Protein AF-A0A5E4GB07-F1 (afdb_monomer)

pLDDT: mean 72.73, std 25.3, range [27.14, 98.69]

Radius of gyration: 22.4 Å; Cα contacts (8 Å, |Δi|>4): 164; chains: 1; bounding box: 78×44×60 Å

InterPro domains:
  IPR000340 Dual specificity phosphatase, catalytic domain [PF00782] (39-134)
  IPR000387 Tyrosine-specific protein phosphatases domain [PS50056] (56-114)
  IPR016130 Protein-tyrosine phosphatase, active site [PS00383] (80-90)
  IPR020422 Dual specificity protein phosphatase domain [PS50054] (1-138)
  IPR020422 Dual specificity protein phosphatase domain [SM00195] (1-135)
  IPR029021 Protein-tyrosine phosphatase-like [G3DSA:3.90.190.10] (22-155)
  IPR029021 Protein-tyrosine phosphatase-like [SSF52799] (46-136)

Structure (mmCIF, N/CA/C/O backbone):
data_AF-A0A5E4GB07-F1
#
_entry.id   AF-A0A5E4GB07-F1
#
loop_
_atom_site.group_PDB
_atom_site.id
_atom_site.type_symbol
_atom_site.label_atom_id
_atom_site.label_alt_id
_atom_site.label_comp_id
_atom_site.label_asym_id
_atom_site.label_entity_id
_atom_site.label_seq_id
_atom_site.pdbx_PDB_ins_code
_atom_site.Cartn_x
_atom_site.Cartn_y
_atom_site.Cartn_z
_atom_site.occupancy
_atom_site.B_iso_or_equiv
_atom_site.auth_seq_id
_atom_site.auth_comp_id
_atom_site.auth_asym_id
_atom_site.auth_atom_id
_atom_site.pdbx_PDB_model_num
ATOM 1 N N . GLN A 1 1 ? -10.002 10.503 7.965 1.00 28.72 1 GLN A N 1
ATOM 2 C CA . GLN A 1 1 ? -9.249 10.762 9.210 1.00 28.72 1 GLN A CA 1
ATOM 3 C C . GLN A 1 1 ? -9.052 9.440 9.951 1.00 28.72 1 GLN A C 1
ATOM 5 O O . GLN A 1 1 ? -10.027 8.882 10.447 1.00 28.72 1 GLN A O 1
ATOM 10 N N . ILE A 1 2 ? -7.836 8.886 9.948 1.00 30.70 2 ILE A N 1
ATOM 11 C CA . ILE A 1 2 ? -7.507 7.650 10.674 1.00 30.70 2 ILE A CA 1
ATOM 12 C C . ILE A 1 2 ? -7.474 8.005 12.165 1.00 30.70 2 ILE A C 1
ATOM 14 O O . ILE A 1 2 ? -6.576 8.703 12.624 1.00 30.70 2 ILE A O 1
ATOM 18 N N . LYS A 1 3 ? -8.499 7.603 12.920 1.00 28.59 3 LYS A N 1
ATOM 19 C CA . LYS A 1 3 ? -8.563 7.851 14.364 1.00 28.59 3 LYS A CA 1
ATOM 20 C C . LYS A 1 3 ? -8.010 6.629 15.099 1.00 28.59 3 LYS A C 1
ATOM 22 O O . LYS A 1 3 ? -8.680 5.607 15.158 1.00 28.59 3 LYS A O 1
ATOM 27 N N . LYS A 1 4 ? -6.821 6.813 15.689 1.00 31.95 4 LYS A N 1
ATOM 28 C CA . LYS A 1 4 ? -6.063 5.912 16.582 1.00 31.95 4 LYS A CA 1
ATOM 29 C C . LYS A 1 4 ? -5.353 4.719 15.931 1.00 31.95 4 LYS A C 1
ATOM 31 O O . LYS A 1 4 ? -5.964 3.721 15.568 1.00 31.95 4 LYS A O 1
ATOM 36 N N . VAL A 1 5 ? -4.023 4.803 15.936 1.00 34.00 5 VAL A N 1
ATOM 37 C CA . VAL A 1 5 ? -3.105 3.664 15.837 1.00 34.00 5 VAL A CA 1
ATOM 38 C C . VAL A 1 5 ? -2.825 3.189 17.263 1.00 34.00 5 VAL A C 1
ATOM 40 O O . VAL A 1 5 ? -2.351 3.962 18.093 1.00 34.00 5 VAL A O 1
ATOM 43 N N . TYR A 1 6 ? -3.164 1.939 17.571 1.00 31.20 6 TYR A N 1
ATOM 44 C CA . TYR A 1 6 ? -2.822 1.316 18.848 1.00 31.20 6 TYR A CA 1
ATOM 45 C C . TYR A 1 6 ? -1.494 0.568 18.689 1.00 31.20 6 TYR A C 1
ATOM 47 O O . TYR A 1 6 ? -1.416 -0.408 17.945 1.00 31.20 6 TYR A O 1
ATOM 55 N N . ALA A 1 7 ? -0.452 1.029 19.383 1.00 28.67 7 ALA A N 1
ATOM 56 C CA . ALA A 1 7 ? 0.807 0.304 19.525 1.00 28.67 7 ALA A CA 1
ATOM 57 C C . ALA A 1 7 ? 0.630 -0.777 20.605 1.00 28.67 7 ALA A C 1
ATOM 59 O O . ALA A 1 7 ? 0.598 -0.480 21.798 1.00 28.67 7 ALA A O 1
ATOM 60 N N . GLY A 1 8 ? 0.425 -2.026 20.185 1.00 33.56 8 GLY A N 1
ATOM 61 C CA . GLY A 1 8 ? 0.284 -3.166 21.089 1.00 33.56 8 GLY A CA 1
ATOM 62 C C . GLY A 1 8 ? 1.645 -3.730 21.488 1.00 33.56 8 GLY A C 1
ATOM 63 O O . GLY A 1 8 ? 2.347 -4.291 20.651 1.00 33.56 8 GLY A O 1
ATOM 64 N N . GLY A 1 9 ? 2.002 -3.576 22.765 1.00 27.14 9 GLY A N 1
ATOM 65 C CA . GLY A 1 9 ? 3.142 -4.237 23.394 1.00 27.14 9 GLY A CA 1
ATOM 66 C C . GLY A 1 9 ? 2.967 -5.756 23.478 1.00 27.14 9 GLY A C 1
ATOM 67 O O . GLY A 1 9 ? 1.855 -6.279 23.527 1.00 27.14 9 GLY A O 1
ATOM 68 N N . SER A 1 10 ? 4.102 -6.450 23.479 1.00 34.41 10 SER A N 1
ATOM 69 C CA . SER A 1 10 ? 4.212 -7.906 23.555 1.00 34.41 10 SER A CA 1
ATOM 70 C C . SER A 1 10 ? 3.654 -8.449 24.873 1.00 34.41 10 SER A C 1
ATOM 72 O O . SER A 1 10 ? 4.125 -8.063 25.941 1.00 34.41 10 SER A O 1
ATOM 74 N N . VAL A 1 11 ? 2.706 -9.387 24.803 1.00 33.72 11 VAL A N 1
ATOM 75 C CA . VAL A 1 11 ? 2.410 -10.311 25.906 1.00 33.72 11 VAL A CA 1
ATOM 76 C C . VAL A 1 11 ? 2.272 -11.712 25.321 1.00 33.72 11 VAL A C 1
ATOM 78 O O . VAL A 1 11 ? 1.321 -12.018 24.604 1.00 33.72 11 VAL A O 1
ATOM 81 N N . GLY A 1 12 ? 3.267 -12.549 25.612 1.00 37.22 12 GLY A N 1
ATOM 82 C CA . GLY A 1 12 ? 3.196 -13.990 25.418 1.00 37.22 12 GLY A CA 1
ATOM 83 C C . GLY A 1 12 ? 2.214 -14.608 26.411 1.00 37.22 12 GLY A C 1
ATOM 84 O O . GLY A 1 12 ? 2.179 -14.234 27.581 1.00 37.22 12 GLY A O 1
ATOM 85 N N . GLY A 1 13 ? 1.415 -15.557 25.936 1.00 27.86 13 GLY A N 1
ATOM 86 C CA . GLY A 1 13 ? 0.451 -16.273 26.761 1.00 27.86 13 GLY A CA 1
ATOM 87 C C . GLY A 1 13 ? -0.338 -17.265 25.925 1.00 27.86 13 GLY A C 1
ATOM 88 O O . GLY A 1 13 ? -1.354 -16.930 25.331 1.00 27.86 13 GLY A O 1
ATOM 89 N N . SER A 1 14 ? 0.166 -18.489 25.856 1.00 38.44 14 SER A N 1
ATOM 90 C CA . SER A 1 14 ? -0.520 -19.654 25.313 1.00 38.44 14 SER A CA 1
ATOM 91 C C . SER A 1 14 ? -1.686 -20.060 26.217 1.00 38.44 14 SER A C 1
ATOM 93 O O . SER A 1 14 ? -1.451 -20.485 27.345 1.00 38.44 14 SER A O 1
ATOM 95 N N . THR A 1 15 ? -2.916 -20.019 25.706 1.00 27.66 15 THR A N 1
ATOM 96 C CA . THR A 1 15 ? -4.034 -20.826 26.217 1.00 27.66 15 THR A CA 1
ATOM 97 C C . THR A 1 15 ? -4.907 -21.316 25.064 1.00 27.66 15 THR A C 1
ATOM 99 O O . THR A 1 15 ? -5.402 -20.560 24.234 1.00 27.66 15 THR A O 1
ATOM 102 N N . SER A 1 16 ? -5.049 -22.635 25.008 1.00 41.84 16 SER A N 1
ATOM 103 C CA . SER A 1 16 ? -5.848 -23.412 24.067 1.00 41.84 16 SER A CA 1
ATOM 104 C C . SER A 1 16 ? -7.325 -23.414 24.459 1.00 41.84 16 SER A C 1
ATOM 106 O O . SER A 1 16 ? -7.637 -23.903 25.542 1.00 41.84 16 SER A O 1
ATOM 108 N N . VAL A 1 17 ? -8.231 -22.996 23.571 1.00 31.97 17 VAL A N 1
ATOM 109 C CA . VAL A 1 17 ? -9.628 -23.475 23.543 1.00 31.97 17 VAL A CA 1
ATOM 110 C C . VAL A 1 17 ? -10.120 -23.431 22.094 1.00 31.97 17 VAL A C 1
ATOM 112 O O . VAL A 1 17 ? -10.050 -22.390 21.446 1.00 31.97 17 VAL A O 1
ATOM 115 N N . GLY A 1 18 ? -10.573 -24.574 21.578 1.00 42.88 18 GLY A N 1
ATOM 116 C CA . GLY A 1 18 ? -11.104 -24.702 20.222 1.00 42.88 18 GLY A CA 1
ATOM 117 C C . GLY A 1 18 ? -12.550 -24.227 20.103 1.00 42.88 18 GLY A C 1
ATOM 118 O O . GLY A 1 18 ? -13.352 -24.474 20.997 1.00 42.88 18 GLY A O 1
ATOM 119 N N . ASP A 1 19 ? -12.874 -23.587 18.979 1.00 32.66 19 ASP A N 1
ATOM 120 C CA . ASP A 1 19 ? -14.215 -23.573 18.385 1.00 32.66 19 ASP A CA 1
ATOM 121 C C . ASP A 1 19 ? -14.122 -23.137 16.907 1.00 32.66 19 ASP A C 1
ATOM 123 O O . ASP A 1 19 ? -13.238 -22.368 16.522 1.00 32.66 19 ASP A O 1
ATOM 127 N N . GLY A 1 20 ? -15.004 -23.683 16.071 1.00 38.91 20 GLY A N 1
ATOM 128 C CA . GLY A 1 20 ? -14.923 -23.770 14.610 1.00 38.91 20 GLY A CA 1
ATOM 129 C C . GLY A 1 20 ? -14.484 -22.497 13.878 1.00 38.91 20 GLY A C 1
ATOM 130 O O . GLY A 1 20 ? -15.278 -21.591 13.622 1.00 38.91 20 GLY A O 1
ATOM 131 N N . SER A 1 21 ? -13.221 -22.473 13.449 1.00 41.34 21 SER A N 1
ATOM 132 C CA . SER A 1 21 ? -12.670 -21.448 12.563 1.00 41.34 21 SER A CA 1
ATOM 133 C C . SER A 1 21 ? -13.117 -21.718 11.124 1.00 41.34 21 SER A C 1
ATOM 135 O O . SER A 1 21 ? -12.646 -22.658 10.487 1.00 41.34 21 SER A O 1
ATOM 137 N N . LYS A 1 22 ? -14.024 -20.901 10.576 1.00 40.41 22 LYS A N 1
ATOM 138 C CA . LYS A 1 22 ? -14.257 -20.888 9.123 1.00 40.41 22 LYS A CA 1
ATOM 139 C C . LYS A 1 22 ? -13.105 -20.138 8.460 1.00 40.41 22 LYS A C 1
ATOM 141 O O . LYS A 1 22 ? -13.073 -18.910 8.473 1.00 40.41 22 LYS A O 1
ATOM 146 N N . ILE A 1 23 ? -12.159 -20.893 7.914 1.00 41.12 23 ILE A N 1
ATOM 147 C CA . ILE A 1 23 ? -11.036 -20.374 7.135 1.00 41.12 23 ILE A CA 1
ATOM 148 C C . ILE A 1 23 ? -11.556 -20.072 5.727 1.00 41.12 23 ILE A C 1
ATOM 150 O O . ILE A 1 23 ? -11.944 -20.981 4.995 1.00 41.12 23 ILE A O 1
ATOM 154 N N . CYS A 1 24 ? -11.589 -18.799 5.340 1.00 36.88 24 CYS A N 1
ATOM 155 C CA . CYS A 1 24 ? -11.817 -18.425 3.946 1.00 36.88 24 CYS A CA 1
ATOM 156 C C . CYS A 1 24 ? -10.447 -18.394 3.258 1.00 36.88 24 CYS A C 1
ATOM 158 O O . CYS A 1 24 ? -9.734 -17.393 3.335 1.00 36.88 24 CYS A O 1
ATOM 160 N N . LEU A 1 25 ? -10.030 -19.532 2.695 1.00 37.19 25 LEU A N 1
ATOM 161 C CA . LEU A 1 25 ? -8.743 -19.667 2.011 1.00 37.19 25 LEU A CA 1
ATOM 162 C C . LEU A 1 25 ? -8.812 -18.971 0.649 1.00 37.19 25 LEU A C 1
ATOM 164 O O . LEU A 1 25 ? -9.363 -19.504 -0.311 1.00 37.19 25 LEU A O 1
ATOM 168 N N . LEU A 1 26 ? -8.231 -17.778 0.567 1.00 44.38 26 LEU A N 1
ATOM 169 C CA . LEU A 1 26 ? -7.887 -17.136 -0.697 1.00 44.38 26 LEU A CA 1
ATOM 170 C C . LEU A 1 26 ? -6.364 -17.233 -0.832 1.00 44.38 26 LEU A C 1
ATOM 172 O O . LEU A 1 26 ? -5.633 -16.420 -0.278 1.00 44.38 26 LEU A O 1
ATOM 176 N N . SER A 1 27 ? -5.912 -18.270 -1.548 1.00 44.12 27 SER A N 1
ATOM 177 C CA . SER A 1 27 ? -4.515 -18.716 -1.697 1.00 44.12 27 SER A CA 1
ATOM 178 C C . SER A 1 27 ? -3.907 -19.332 -0.426 1.00 44.12 27 SER A C 1
ATOM 180 O O . SER A 1 27 ? -4.027 -18.773 0.660 1.00 44.12 27 SER A O 1
ATOM 182 N N . ASP A 1 28 ? -3.162 -20.434 -0.578 1.00 54.47 28 ASP A N 1
ATOM 183 C CA . ASP A 1 28 ? -2.558 -21.282 0.482 1.00 54.47 28 ASP A CA 1
ATOM 184 C C . ASP A 1 28 ? -1.599 -20.578 1.474 1.00 54.47 28 ASP A C 1
ATOM 186 O O . ASP A 1 28 ? -0.939 -21.222 2.285 1.00 54.47 28 ASP A O 1
ATOM 190 N N . LYS A 1 29 ? -1.486 -19.247 1.418 1.00 56.41 29 LYS A N 1
ATOM 191 C CA . LYS A 1 29 ? -0.585 -18.429 2.240 1.00 56.41 29 LYS A CA 1
ATOM 192 C C . LYS A 1 29 ? -1.294 -17.373 3.087 1.00 56.41 29 LYS A C 1
ATOM 194 O O . LYS A 1 29 ? -0.661 -16.811 3.971 1.00 56.41 29 LYS A O 1
ATOM 199 N N . LEU A 1 30 ? -2.573 -17.079 2.857 1.00 62.88 30 LEU A N 1
ATOM 200 C CA . LEU A 1 30 ? -3.291 -16.073 3.644 1.00 62.88 30 LEU A CA 1
ATOM 201 C C . LEU A 1 30 ? -4.150 -16.740 4.714 1.00 62.88 30 LEU A C 1
ATOM 203 O O . LEU A 1 30 ? -5.039 -17.532 4.410 1.00 62.88 30 LEU A O 1
ATOM 207 N N . SER A 1 31 ? -3.916 -16.384 5.977 1.00 66.50 31 SER A N 1
ATOM 208 C CA . SER A 1 31 ? -4.763 -16.819 7.085 1.00 66.50 31 SER A CA 1
ATOM 209 C C . SER A 1 31 ? -5.818 -15.753 7.370 1.00 66.50 31 SER A C 1
ATOM 211 O O . SER A 1 31 ? -5.587 -14.791 8.097 1.00 66.50 31 SER A O 1
ATOM 213 N N . CYS A 1 32 ? -7.000 -15.900 6.773 1.00 57.28 32 CYS A N 1
ATOM 214 C CA . CYS A 1 32 ? -8.178 -15.139 7.188 1.00 57.28 32 CYS A CA 1
ATOM 215 C C . CYS A 1 32 ? -8.887 -15.916 8.299 1.00 57.28 32 CYS A C 1
ATOM 217 O O . CYS A 1 32 ? -9.373 -17.023 8.059 1.00 57.28 32 CYS A O 1
ATOM 219 N N . LEU A 1 33 ? -8.933 -15.353 9.505 1.00 58.78 33 LEU A N 1
ATOM 220 C CA . LEU A 1 33 ? -9.509 -15.996 10.680 1.00 58.78 33 LEU A CA 1
ATOM 221 C C . LEU A 1 33 ? -10.407 -15.013 11.434 1.00 58.78 33 LEU A C 1
ATOM 223 O O . LEU A 1 33 ? -10.005 -13.895 11.741 1.00 58.78 33 LEU A O 1
ATOM 227 N N . LEU A 1 34 ? -11.634 -15.435 11.735 1.00 60.44 34 LEU A N 1
ATOM 228 C CA . LEU A 1 34 ? -12.491 -14.735 12.687 1.00 60.44 34 LEU A CA 1
ATOM 229 C C . LEU A 1 34 ? -12.012 -15.088 14.100 1.00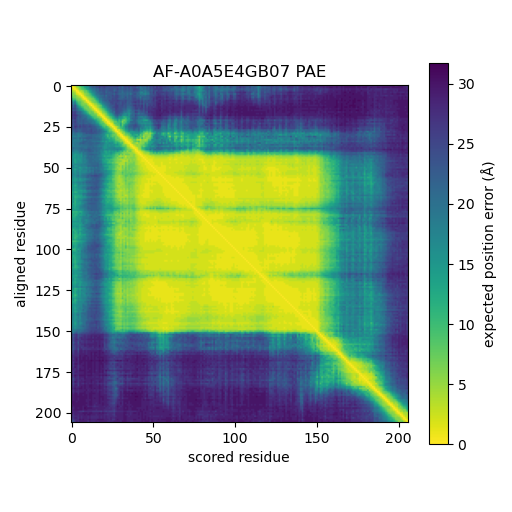 60.44 34 LEU A C 1
ATOM 231 O O . LEU A 1 34 ? -12.139 -16.235 14.525 1.00 60.44 34 LEU A O 1
ATOM 235 N N . GLU A 1 35 ? -11.469 -14.114 14.820 1.00 66.69 35 GLU A N 1
ATOM 236 C CA . GLU A 1 35 ? -10.979 -14.268 16.190 1.00 66.69 35 GLU A CA 1
ATOM 237 C C . GLU A 1 35 ? -11.981 -13.636 17.171 1.00 66.69 35 GLU A C 1
ATOM 239 O O . GLU A 1 35 ? -12.576 -12.591 16.895 1.00 66.69 35 GLU A O 1
ATOM 244 N N . ARG A 1 36 ? -12.202 -14.260 18.333 1.00 59.25 36 ARG A N 1
ATOM 245 C CA . ARG A 1 36 ? -12.971 -13.642 19.425 1.00 59.25 36 ARG A CA 1
ATOM 246 C C . ARG A 1 36 ? -11.998 -13.018 20.418 1.00 59.25 36 ARG A C 1
ATOM 248 O O . ARG A 1 36 ? -11.331 -13.732 21.158 1.00 59.25 36 ARG A O 1
ATOM 255 N N . ALA A 1 37 ? -11.942 -11.692 20.465 1.00 60.56 37 ALA A N 1
ATOM 256 C CA . ALA A 1 37 ? -11.113 -10.943 21.406 1.00 60.56 37 ALA A CA 1
ATOM 257 C C . ALA A 1 37 ? -11.891 -10.659 22.708 1.00 60.56 37 ALA A C 1
ATOM 259 O O . ALA A 1 37 ? -12.155 -9.512 23.062 1.00 60.56 37 ALA A O 1
ATOM 260 N N . GLY A 1 38 ? -12.301 -11.720 23.409 1.00 65.25 38 GLY A N 1
ATOM 261 C CA . GLY A 1 38 ? -13.128 -11.646 24.621 1.00 65.25 38 GLY A CA 1
ATOM 262 C C . GLY A 1 38 ? -14.590 -12.048 24.396 1.00 65.25 38 GLY A C 1
ATOM 263 O O . GLY A 1 38 ? -14.967 -12.498 23.314 1.00 65.25 38 GLY A O 1
ATOM 264 N N . LYS A 1 39 ? -15.418 -11.927 25.446 1.00 62.34 39 LYS A N 1
ATOM 265 C CA . LYS A 1 39 ? -16.808 -12.429 25.444 1.00 62.34 39 LYS A CA 1
ATOM 266 C C . LYS A 1 39 ? -17.717 -11.730 24.424 1.00 62.34 39 LYS A C 1
ATOM 268 O O . LYS A 1 39 ? -18.599 -12.394 23.888 1.00 62.34 39 LYS A O 1
ATOM 273 N N . ASP A 1 40 ? -17.427 -10.473 24.076 1.00 73.31 40 ASP A N 1
ATOM 274 C CA . ASP A 1 40 ? -18.330 -9.643 23.262 1.00 73.31 40 ASP A CA 1
ATOM 275 C C . ASP A 1 40 ? -17.687 -9.031 22.002 1.00 73.31 40 ASP A C 1
ATOM 277 O O . ASP A 1 40 ? -18.375 -8.379 21.217 1.00 73.31 40 ASP A O 1
ATOM 281 N N . LEU A 1 41 ? -16.387 -9.248 21.758 1.00 71.56 41 LEU A N 1
ATOM 282 C CA . LEU A 1 41 ? -15.682 -8.643 20.622 1.00 71.56 41 LEU A CA 1
ATOM 283 C C . LEU A 1 41 ? -15.340 -9.688 19.557 1.00 71.56 41 LEU A C 1
ATOM 285 O O . LEU A 1 41 ? -14.474 -10.544 19.743 1.00 71.56 41 LEU A O 1
ATOM 289 N N . LYS A 1 42 ? -16.019 -9.595 18.412 1.00 77.56 42 LYS A N 1
ATOM 290 C CA . LYS A 1 42 ? -15.696 -10.359 17.202 1.00 77.56 42 LYS A CA 1
ATOM 291 C C . LYS A 1 42 ? -14.753 -9.534 16.334 1.00 77.56 42 LYS A C 1
ATOM 293 O O . LYS A 1 42 ? -15.102 -8.422 15.947 1.00 77.56 42 LYS A O 1
ATOM 298 N N . LEU A 1 43 ? -13.585 -10.086 16.031 1.00 81.75 43 LEU A N 1
ATOM 299 C CA . LEU A 1 43 ? -12.568 -9.463 15.199 1.00 81.75 43 LEU A CA 1
ATOM 300 C C . LEU A 1 43 ? -12.372 -10.294 13.931 1.00 81.75 43 LEU A C 1
ATOM 302 O O . LEU A 1 43 ? -11.986 -11.458 13.994 1.00 81.75 43 LEU A O 1
ATOM 306 N N . ASP A 1 44 ? -12.596 -9.683 12.772 1.00 85.50 44 ASP A N 1
ATOM 307 C CA . ASP A 1 44 ? -12.103 -10.241 11.515 1.00 85.50 44 ASP A CA 1
ATOM 308 C C . ASP A 1 44 ? -10.585 -9.998 11.466 1.00 85.50 44 ASP A C 1
ATOM 310 O O . ASP A 1 44 ? -10.144 -8.848 11.545 1.00 85.50 44 ASP A O 1
ATOM 314 N N . ARG A 1 45 ? -9.775 -11.055 11.338 1.00 89.00 45 ARG A N 1
ATOM 315 C CA . ARG A 1 45 ? -8.311 -10.963 11.261 1.00 89.00 45 ARG A CA 1
ATOM 316 C C . ARG A 1 45 ? -7.791 -11.540 9.949 1.00 89.00 45 ARG A C 1
ATOM 318 O O . ARG A 1 45 ? -8.248 -12.580 9.483 1.00 89.00 45 ARG A O 1
ATOM 325 N N . MET A 1 46 ? -6.782 -10.880 9.387 1.00 90.81 46 MET A N 1
ATOM 326 C CA . MET A 1 46 ? -6.016 -11.366 8.242 1.00 90.81 46 MET A CA 1
ATOM 327 C C . MET A 1 46 ? -4.529 -11.382 8.599 1.00 90.81 46 MET A C 1
ATOM 329 O O . MET A 1 46 ? -3.950 -10.349 8.933 1.00 90.81 46 MET A O 1
ATOM 333 N N . GLY A 1 47 ? -3.919 -12.563 8.552 1.00 91.44 47 GLY A N 1
ATOM 334 C CA . GLY A 1 47 ? -2.478 -12.747 8.633 1.00 91.44 47 GLY A CA 1
ATOM 335 C C . GLY A 1 47 ? -1.857 -12.739 7.240 1.00 91.44 47 GLY A C 1
ATOM 336 O O . GLY A 1 47 ? -2.266 -13.503 6.366 1.00 91.44 47 GLY A O 1
ATOM 337 N N . VAL A 1 48 ? -0.853 -11.884 7.051 1.00 91.94 48 VAL A N 1
ATOM 338 C CA . VAL A 1 48 ? -0.093 -11.774 5.802 1.00 91.94 48 VAL A CA 1
ATOM 339 C C . VAL A 1 48 ? 1.342 -12.224 6.083 1.00 91.94 48 VAL A C 1
ATOM 341 O O . VAL A 1 48 ? 2.036 -11.549 6.851 1.00 91.94 48 VAL A O 1
ATOM 344 N N . PRO A 1 49 ? 1.815 -13.347 5.512 1.00 92.06 49 PRO A N 1
ATOM 345 C CA . PRO A 1 49 ? 3.156 -13.870 5.768 1.00 92.06 49 PRO A CA 1
ATOM 346 C C . PRO A 1 49 ? 4.207 -13.104 4.951 1.00 92.06 49 PRO A C 1
ATOM 348 O O . PRO A 1 49 ? 4.867 -13.653 4.074 1.00 92.06 49 PRO A O 1
ATOM 351 N N . LEU A 1 50 ? 4.342 -11.808 5.228 1.00 92.00 50 LEU A N 1
ATOM 352 C CA . LEU A 1 50 ? 5.279 -10.910 4.563 1.00 92.00 50 LEU A CA 1
ATOM 353 C C . LEU A 1 50 ? 6.505 -10.681 5.461 1.00 92.00 50 LEU A C 1
ATOM 355 O O . LEU A 1 50 ? 6.377 -10.183 6.592 1.00 92.00 50 LEU A O 1
ATOM 359 N N . ARG A 1 51 ? 7.699 -11.039 4.969 1.00 94.06 51 ARG A N 1
ATOM 360 C CA . ARG A 1 51 ? 8.981 -10.686 5.611 1.00 94.06 51 ARG A CA 1
ATOM 361 C C . ARG A 1 51 ? 9.356 -9.247 5.252 1.00 94.06 51 ARG A C 1
ATOM 363 O O . ARG A 1 51 ? 8.842 -8.691 4.295 1.00 94.06 51 ARG A O 1
ATOM 370 N N . ASP A 1 52 ? 10.194 -8.612 6.060 1.00 96.06 52 ASP A N 1
ATOM 371 C CA . ASP A 1 52 ? 10.599 -7.217 5.842 1.00 96.06 52 ASP A CA 1
ATOM 372 C C . ASP A 1 52 ? 11.934 -7.153 5.098 1.00 96.06 52 ASP A C 1
ATOM 374 O O . ASP A 1 52 ? 12.955 -6.786 5.669 1.00 96.06 52 ASP A O 1
ATOM 378 N N . MET A 1 53 ? 11.930 -7.622 3.852 1.00 94.88 53 MET A N 1
ATOM 379 C CA . MET A 1 53 ? 13.127 -7.747 3.020 1.00 94.88 53 MET A CA 1
ATOM 380 C C . MET A 1 53 ? 12.876 -7.121 1.647 1.00 94.88 53 MET A C 1
ATOM 382 O O . MET A 1 53 ? 11.742 -7.109 1.168 1.00 94.88 53 MET A O 1
ATOM 386 N N . ASN A 1 54 ? 13.934 -6.638 0.995 1.00 92.62 54 ASN A N 1
ATOM 387 C CA . ASN A 1 54 ? 13.830 -5.973 -0.309 1.00 92.62 54 ASN A CA 1
ATOM 388 C C . ASN A 1 54 ? 13.385 -6.916 -1.445 1.00 92.62 54 ASN A C 1
ATOM 390 O O . ASN A 1 54 ? 12.858 -6.454 -2.454 1.00 92.62 54 ASN A O 1
ATOM 394 N N . ASP A 1 55 ? 13.607 -8.223 -1.300 1.00 89.12 55 ASP A N 1
ATOM 395 C CA . ASP A 1 55 ? 13.259 -9.266 -2.271 1.00 89.12 55 ASP A CA 1
ATOM 396 C C . ASP A 1 55 ? 11.854 -9.855 -2.059 1.00 89.12 55 ASP A C 1
ATOM 398 O O . ASP A 1 55 ? 11.409 -10.705 -2.833 1.00 89.12 55 ASP A O 1
ATOM 402 N N . GLU A 1 56 ? 11.129 -9.410 -1.030 1.00 93.88 56 GLU A N 1
ATOM 403 C CA . GLU A 1 56 ? 9.783 -9.899 -0.757 1.00 93.88 56 GLU A CA 1
ATOM 404 C C . GLU A 1 56 ? 8.742 -9.383 -1.742 1.00 93.88 56 GLU A C 1
ATOM 406 O O . GLU A 1 56 ? 8.742 -8.219 -2.138 1.00 93.88 56 GLU A O 1
ATOM 411 N N . ASN A 1 57 ? 7.786 -10.244 -2.091 1.00 94.19 57 ASN A N 1
ATOM 412 C CA . ASN A 1 57 ? 6.743 -9.918 -3.061 1.00 94.19 57 ASN A CA 1
ATOM 413 C C . ASN A 1 57 ? 5.516 -9.304 -2.373 1.00 94.19 57 ASN A C 1
ATOM 415 O O . ASN A 1 57 ? 4.517 -9.981 -2.124 1.00 94.19 57 ASN A O 1
ATOM 419 N N . LEU A 1 58 ? 5.587 -8.004 -2.092 1.00 96.94 58 LEU A N 1
ATOM 420 C CA . LEU A 1 58 ? 4.480 -7.204 -1.571 1.00 96.94 58 LEU A CA 1
ATOM 421 C C . LEU A 1 58 ? 3.286 -7.171 -2.539 1.00 96.94 58 LEU A C 1
ATOM 423 O O . LEU A 1 58 ? 2.140 -7.271 -2.096 1.00 96.94 58 LEU A O 1
ATOM 427 N N . LEU A 1 59 ? 3.539 -7.086 -3.853 1.00 96.62 59 LEU A N 1
ATOM 428 C CA . LEU A 1 59 ? 2.490 -7.035 -4.885 1.00 96.62 59 LEU A CA 1
ATOM 429 C C . LEU A 1 59 ? 1.547 -8.244 -4.837 1.00 96.62 59 LEU A C 1
ATOM 431 O O . LEU A 1 59 ? 0.389 -8.137 -5.226 1.00 96.62 59 LEU A O 1
ATOM 435 N N . ALA A 1 60 ? 1.999 -9.397 -4.340 1.00 93.81 60 ALA A N 1
ATOM 436 C CA . ALA A 1 60 ? 1.138 -10.567 -4.173 1.00 93.81 60 ALA A CA 1
ATOM 437 C C . ALA A 1 60 ? -0.021 -10.342 -3.182 1.00 93.81 60 ALA A C 1
ATOM 439 O O . ALA A 1 60 ? -1.013 -11.068 -3.246 1.00 93.81 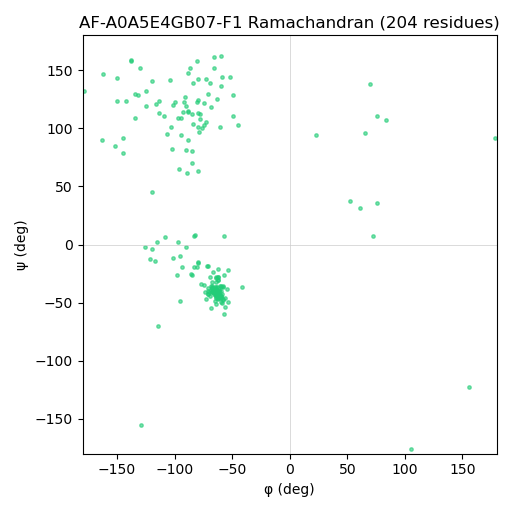60 ALA A O 1
ATOM 440 N N . TYR A 1 61 ? 0.095 -9.356 -2.286 1.00 96.00 61 TYR A N 1
ATOM 441 C CA . TYR A 1 61 ? -0.812 -9.163 -1.156 1.00 96.00 61 TYR A CA 1
ATOM 442 C C . TYR A 1 61 ? -1.590 -7.844 -1.183 1.00 96.00 61 TYR A C 1
ATOM 444 O O . TYR A 1 61 ? -2.550 -7.717 -0.427 1.00 96.00 61 TYR A O 1
ATOM 452 N N . LEU A 1 62 ? -1.213 -6.869 -2.020 1.00 96.88 62 LEU A N 1
ATOM 453 C CA . LEU A 1 62 ? -1.808 -5.527 -1.979 1.00 96.88 62 LEU A CA 1
ATOM 454 C C . LEU A 1 62 ? -3.330 -5.555 -2.149 1.00 96.88 62 LEU A C 1
ATOM 456 O O . LEU A 1 62 ? -4.038 -5.177 -1.221 1.00 96.88 62 LEU A O 1
ATOM 460 N N . ASP A 1 63 ? -3.842 -6.066 -3.270 1.00 96.38 63 ASP A N 1
ATOM 461 C CA . ASP A 1 63 ? -5.280 -5.997 -3.572 1.00 96.38 63 ASP A CA 1
ATOM 462 C C . ASP A 1 63 ? -6.144 -6.625 -2.467 1.00 96.38 63 ASP A C 1
ATOM 464 O O . ASP A 1 63 ? -7.097 -6.010 -1.988 1.00 96.38 63 ASP A O 1
ATOM 468 N N . VAL A 1 64 ? -5.760 -7.814 -1.991 1.00 95.31 64 VAL A N 1
ATOM 469 C CA . VAL A 1 64 ? -6.492 -8.531 -0.935 1.00 95.31 64 VAL A CA 1
ATOM 470 C C . VAL A 1 64 ? -6.429 -7.810 0.414 1.00 95.31 64 VAL A C 1
ATOM 472 O O . VAL A 1 64 ? -7.436 -7.752 1.121 1.00 95.31 64 VAL A O 1
ATOM 475 N N . CYS A 1 65 ? -5.288 -7.209 0.763 1.00 96.06 65 CYS A N 1
ATOM 476 C CA . CYS A 1 65 ? -5.150 -6.442 2.000 1.00 96.06 65 CYS A CA 1
ATOM 477 C C . CYS A 1 65 ? -5.963 -5.150 1.947 1.00 96.06 65 CYS A C 1
ATOM 479 O O . CYS A 1 65 ? -6.658 -4.812 2.905 1.00 96.06 65 CYS A O 1
ATOM 481 N N . VAL A 1 66 ? -5.906 -4.432 0.826 1.00 96.38 66 VAL A N 1
ATOM 482 C CA . VAL A 1 66 ? -6.627 -3.169 0.671 1.00 96.38 66 VAL A CA 1
ATOM 483 C C . VAL A 1 66 ? -8.142 -3.422 0.652 1.00 96.38 66 VAL A C 1
ATOM 485 O O . VAL A 1 66 ? -8.890 -2.677 1.287 1.00 96.38 66 VAL A O 1
ATOM 488 N N . ASP A 1 67 ? -8.607 -4.514 0.033 1.00 95.19 67 ASP A N 1
ATOM 489 C CA . ASP A 1 67 ? -10.013 -4.943 0.090 1.00 95.19 67 ASP A CA 1
ATOM 490 C C . ASP A 1 67 ? -10.455 -5.301 1.513 1.00 95.19 67 ASP A C 1
ATOM 492 O O . ASP A 1 67 ? -11.576 -4.990 1.925 1.00 95.19 67 ASP A O 1
ATOM 496 N N . PHE A 1 68 ? -9.584 -5.957 2.279 1.00 94.44 68 PHE A N 1
ATOM 497 C CA . PHE A 1 68 ? -9.854 -6.300 3.671 1.00 94.44 68 PHE A CA 1
ATOM 498 C C . PHE A 1 68 ? -9.988 -5.052 4.551 1.00 94.44 68 PHE A C 1
ATOM 500 O O . PHE A 1 68 ? -10.932 -4.952 5.337 1.00 94.44 68 PHE A O 1
ATOM 507 N N . ILE A 1 69 ? -9.098 -4.072 4.373 1.00 94.56 69 ILE A N 1
ATOM 508 C CA . ILE A 1 69 ? -9.154 -2.793 5.091 1.00 94.56 69 ILE A CA 1
ATOM 509 C C . ILE A 1 69 ? -10.432 -2.027 4.734 1.00 94.56 69 ILE A C 1
ATOM 511 O O . ILE A 1 69 ? -11.108 -1.536 5.636 1.00 94.56 69 ILE A O 1
ATOM 515 N N . ASP A 1 70 ? -10.809 -1.962 3.453 1.00 93.19 70 ASP A N 1
ATOM 516 C CA . ASP A 1 70 ? -12.032 -1.271 3.021 1.00 93.19 70 ASP A CA 1
ATOM 517 C C . ASP A 1 70 ? -13.296 -1.901 3.634 1.00 93.19 70 ASP A C 1
ATOM 519 O O . ASP A 1 70 ? -14.166 -1.203 4.167 1.00 93.19 70 ASP A O 1
ATOM 523 N N . LYS A 1 71 ? -13.363 -3.239 3.664 1.00 91.44 71 LYS A N 1
ATOM 524 C CA . LYS A 1 71 ? -14.437 -3.972 4.354 1.00 91.44 71 LYS A CA 1
ATOM 525 C C . LYS A 1 71 ? -14.461 -3.667 5.854 1.00 91.44 71 LYS A C 1
ATOM 527 O O . LYS A 1 71 ? -15.538 -3.433 6.400 1.00 91.44 71 LYS A O 1
ATOM 532 N N . GLY A 1 72 ? -13.302 -3.654 6.515 1.00 90.19 72 GLY A N 1
ATOM 533 C CA . GLY A 1 72 ? -13.182 -3.333 7.941 1.00 90.19 72 GLY A CA 1
ATOM 534 C C . GLY A 1 72 ? -13.627 -1.903 8.259 1.00 90.19 72 GLY A C 1
ATOM 535 O O . GLY A 1 72 ? -14.440 -1.693 9.157 1.00 90.19 72 GLY A O 1
ATOM 536 N N . ARG A 1 73 ? -13.188 -0.924 7.459 1.00 89.50 73 ARG A N 1
ATOM 537 C CA . ARG A 1 73 ? -13.549 0.495 7.607 1.00 89.50 73 ARG A CA 1
ATOM 538 C C . ARG A 1 73 ? -15.054 0.738 7.489 1.00 89.50 73 ARG A C 1
ATOM 540 O O . ARG A 1 73 ? -15.588 1.577 8.207 1.00 89.50 73 ARG A O 1
ATOM 547 N N . LYS A 1 74 ? -15.747 0.005 6.611 1.00 88.75 74 LYS A N 1
ATOM 548 C CA . LYS A 1 74 ? -17.213 0.084 6.463 1.00 88.75 74 LYS A CA 1
ATOM 549 C C . LYS A 1 74 ? -17.966 -0.480 7.671 1.00 88.75 74 LYS A C 1
ATOM 551 O O . LYS A 1 74 ? -19.075 -0.039 7.949 1.00 88.75 74 LYS A O 1
ATOM 556 N N . LYS A 1 75 ? -17.373 -1.440 8.389 1.00 87.38 75 LYS A N 1
ATOM 557 C CA . LYS A 1 75 ? -17.943 -2.021 9.616 1.00 87.38 75 LYS A CA 1
ATOM 558 C C . LYS A 1 75 ? -17.616 -1.204 10.869 1.00 87.38 75 LYS A C 1
ATOM 560 O O . LYS A 1 75 ? -18.365 -1.268 11.837 1.00 87.38 75 LYS A O 1
ATOM 565 N N . GLY A 1 76 ? -16.511 -0.459 10.866 1.00 87.69 76 GLY A N 1
ATOM 566 C CA . GLY A 1 76 ? -16.092 0.358 11.999 1.00 87.69 76 GLY A CA 1
ATOM 567 C C . GLY A 1 76 ? -14.589 0.622 12.008 1.00 87.69 76 GLY A C 1
ATOM 568 O O . GLY A 1 76 ? -14.038 1.207 11.076 1.00 87.69 76 GLY A O 1
ATOM 569 N N . SER A 1 77 ? -13.926 0.235 13.096 1.00 85.38 77 SER A N 1
ATOM 570 C CA . SER A 1 77 ? -12.483 0.403 13.269 1.00 85.38 77 SER A CA 1
ATOM 571 C C . SER A 1 77 ? -11.691 -0.765 12.680 1.00 85.38 77 SER A C 1
ATOM 573 O O . SER A 1 77 ? -12.154 -1.901 12.622 1.00 85.38 77 SER A O 1
ATOM 575 N N . PHE A 1 78 ? -10.459 -0.478 12.270 1.00 89.31 78 PHE A N 1
ATOM 576 C CA . PHE A 1 78 ? -9.492 -1.475 11.826 1.00 89.31 78 PHE A CA 1
ATOM 577 C C . PHE A 1 78 ? -8.109 -1.142 12.396 1.00 89.31 78 PHE A C 1
ATOM 579 O O . PHE A 1 78 ? -7.833 0.007 12.745 1.00 89.31 78 PHE A O 1
ATOM 586 N N . LEU A 1 79 ? -7.239 -2.149 12.478 1.00 91.50 79 LEU A N 1
ATOM 587 C CA . LEU A 1 79 ? -5.841 -2.006 12.876 1.00 91.50 79 LEU A CA 1
ATOM 588 C C . LEU A 1 79 ? -4.969 -2.755 11.870 1.00 91.50 79 LEU A C 1
ATOM 590 O O . LEU A 1 79 ? -5.191 -3.936 11.615 1.00 91.50 79 LEU A O 1
ATOM 594 N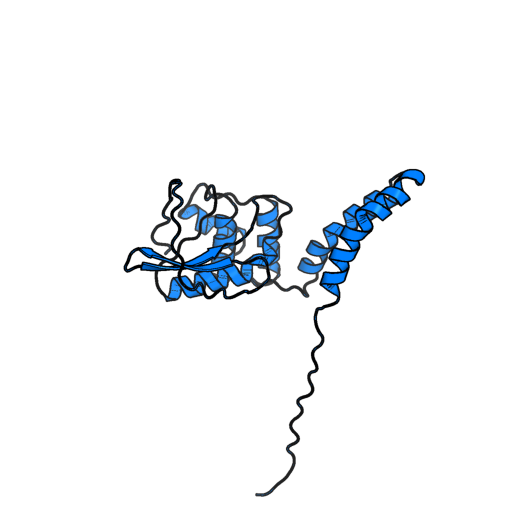 N . VAL A 1 80 ? -3.959 -2.075 11.335 1.00 93.94 80 VAL A N 1
ATOM 595 C CA . VAL A 1 80 ? -2.899 -2.694 10.534 1.00 93.94 80 VAL A CA 1
ATOM 596 C C . VAL A 1 80 ? -1.606 -2.554 11.320 1.00 93.94 80 VAL A C 1
ATOM 598 O O . VAL A 1 80 ? -1.217 -1.443 11.676 1.00 93.94 80 VAL A O 1
ATOM 601 N N . HIS A 1 81 ? -0.940 -3.668 11.604 1.00 94.19 81 HIS A N 1
ATOM 602 C CA . HIS A 1 81 ? 0.319 -3.666 12.338 1.00 94.19 81 HIS A CA 1
ATOM 603 C C . HIS A 1 81 ? 1.313 -4.647 11.712 1.00 94.19 81 HIS A C 1
ATOM 605 O O . HIS A 1 81 ? 0.943 -5.568 10.986 1.00 94.19 81 HIS A O 1
ATOM 611 N N . CYS A 1 82 ? 2.594 -4.436 11.991 1.00 93.12 82 CYS A N 1
ATOM 612 C CA . CYS A 1 82 ? 3.644 -5.422 11.765 1.00 93.12 82 CYS A CA 1
ATOM 613 C C . CYS A 1 82 ? 4.462 -5.555 13.058 1.00 93.12 82 CYS A C 1
ATOM 615 O O . CYS A 1 82 ? 3.929 -5.289 14.134 1.00 93.12 82 CYS A O 1
ATOM 617 N N . PHE A 1 83 ? 5.724 -5.982 12.980 1.00 91.94 83 PHE A N 1
ATOM 618 C CA . PHE A 1 83 ? 6.582 -6.071 14.165 1.00 91.94 83 PHE A CA 1
ATOM 619 C C . PHE A 1 83 ? 6.941 -4.688 14.736 1.00 91.94 83 PHE A C 1
ATOM 621 O O . PHE A 1 83 ? 6.673 -4.425 15.899 1.00 91.94 83 PHE A O 1
ATOM 628 N N . ALA A 1 84 ? 7.501 -3.796 13.910 1.00 91.56 84 ALA A N 1
ATOM 629 C CA . ALA A 1 84 ? 7.973 -2.479 14.352 1.00 91.56 84 ALA A CA 1
ATOM 630 C C . ALA A 1 84 ? 7.016 -1.321 14.014 1.00 91.56 84 ALA A C 1
ATOM 632 O O . ALA A 1 84 ? 7.223 -0.202 14.461 1.00 91.56 84 ALA A O 1
ATOM 633 N N . GLY A 1 85 ? 6.004 -1.554 13.174 1.00 92.56 85 GLY A N 1
ATOM 634 C CA . GLY A 1 85 ? 5.129 -0.489 12.667 1.00 92.56 85 GLY A CA 1
ATOM 635 C C . GLY A 1 85 ? 5.779 0.444 11.632 1.00 92.56 85 GLY A C 1
ATOM 636 O O . GLY A 1 85 ? 5.158 1.427 11.248 1.00 92.56 85 GLY A O 1
ATOM 637 N N . ILE A 1 86 ? 6.998 0.138 11.168 1.00 96.06 86 ILE A N 1
ATOM 638 C CA . ILE A 1 86 ? 7.813 1.037 10.330 1.00 96.06 86 ILE A CA 1
ATOM 639 C C . ILE A 1 86 ? 7.652 0.759 8.829 1.00 96.06 86 ILE A C 1
ATOM 641 O O . ILE A 1 86 ? 7.422 1.695 8.069 1.00 96.06 86 ILE A O 1
ATOM 645 N N . SER A 1 87 ? 7.758 -0.506 8.398 1.00 97.69 87 SER A N 1
ATOM 646 C CA . SER A 1 87 ? 7.887 -0.853 6.970 1.00 97.69 87 SER A CA 1
ATOM 647 C C . SER A 1 87 ? 6.691 -1.636 6.411 1.00 97.69 87 SER A C 1
ATOM 649 O O . SER A 1 87 ? 5.891 -1.081 5.661 1.00 97.69 87 SER A O 1
ATOM 651 N N . ARG A 1 88 ? 6.492 -2.906 6.799 1.00 98.12 88 ARG A N 1
ATOM 652 C CA . ARG A 1 88 ? 5.417 -3.765 6.238 1.00 98.12 88 ARG A CA 1
ATOM 653 C C . ARG A 1 88 ? 4.007 -3.182 6.373 1.00 98.12 88 ARG A C 1
ATOM 655 O O . ARG A 1 88 ? 3.293 -3.060 5.383 1.00 98.12 88 ARG A O 1
ATOM 662 N N . SER A 1 89 ? 3.599 -2.816 7.590 1.00 97.12 89 SER A N 1
ATOM 663 C CA . SER A 1 89 ? 2.275 -2.226 7.824 1.00 97.12 89 SER A CA 1
ATOM 664 C C . SER A 1 89 ? 2.133 -0.872 7.140 1.00 97.12 89 SER A C 1
ATOM 666 O O . SER A 1 89 ? 1.086 -0.604 6.562 1.00 97.12 89 SER A O 1
ATOM 668 N N . ALA A 1 90 ? 3.190 -0.054 7.161 1.00 97.81 90 ALA A N 1
ATOM 669 C CA . ALA A 1 90 ? 3.207 1.229 6.472 1.00 97.81 90 ALA A CA 1
ATOM 670 C C . ALA A 1 90 ? 2.988 1.048 4.967 1.00 97.81 90 ALA A C 1
ATOM 672 O O . ALA A 1 90 ? 2.129 1.711 4.410 1.00 97.81 90 ALA A O 1
ATOM 673 N N . SER A 1 91 ? 3.657 0.076 4.343 1.00 98.56 91 SER A N 1
ATOM 674 C CA . SER A 1 91 ? 3.522 -0.219 2.911 1.00 98.56 91 SER A CA 1
ATOM 675 C C . SER A 1 91 ? 2.086 -0.581 2.522 1.00 98.56 91 SER A C 1
ATOM 677 O O . SER A 1 91 ? 1.560 -0.070 1.538 1.00 98.56 91 SER A O 1
ATOM 679 N N . ILE A 1 92 ? 1.419 -1.420 3.324 1.00 98.31 92 ILE A N 1
ATOM 680 C CA . ILE A 1 92 ? 0.013 -1.790 3.098 1.00 98.31 92 ILE A CA 1
ATOM 681 C C . ILE A 1 92 ? -0.919 -0.580 3.264 1.00 98.31 92 ILE A C 1
ATOM 683 O O . ILE A 1 92 ? -1.828 -0.392 2.457 1.00 98.31 92 ILE A O 1
ATOM 687 N N . ILE A 1 93 ? -0.698 0.257 4.284 1.00 97.94 93 ILE A N 1
ATOM 688 C CA . ILE A 1 93 ? -1.500 1.472 4.494 1.00 97.94 93 ILE A CA 1
ATOM 689 C C . ILE A 1 93 ? -1.259 2.480 3.363 1.00 97.94 93 ILE A C 1
ATOM 691 O O . ILE A 1 93 ? -2.216 3.071 2.872 1.00 97.94 93 ILE A O 1
ATOM 695 N N . THR A 1 94 ? -0.016 2.646 2.908 1.00 98.56 94 THR A N 1
ATOM 696 C CA . THR A 1 94 ? 0.328 3.494 1.762 1.00 98.56 94 THR A CA 1
ATOM 697 C C . THR A 1 94 ? -0.406 3.024 0.509 1.00 98.56 94 THR A C 1
ATOM 699 O O . T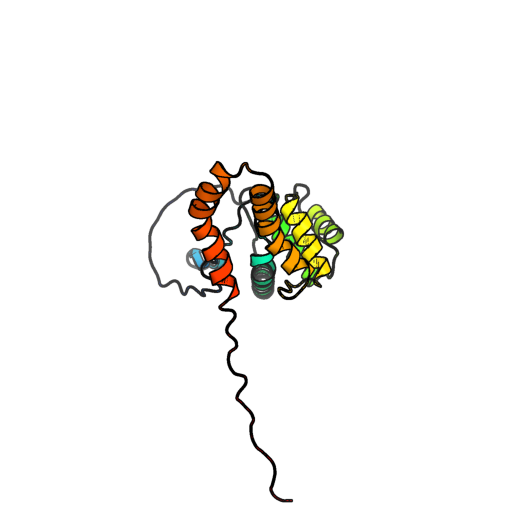HR A 1 94 ? -1.109 3.828 -0.091 1.00 98.56 94 THR A O 1
ATOM 702 N N . ALA A 1 95 ? -0.364 1.729 0.169 1.00 98.56 95 ALA A N 1
ATOM 703 C CA . ALA A 1 95 ? -1.129 1.181 -0.960 1.00 98.56 95 ALA A CA 1
ATOM 704 C C . ALA A 1 95 ? -2.642 1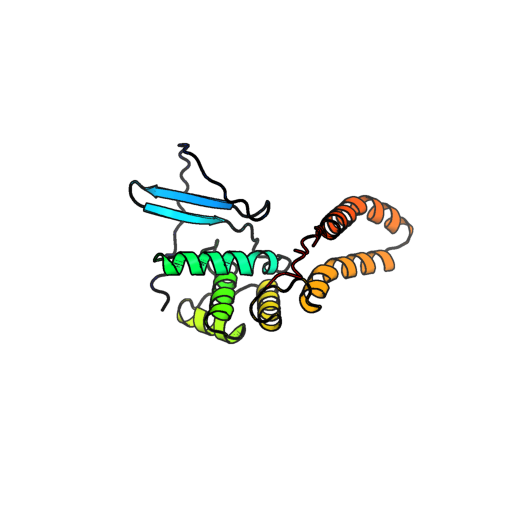.419 -0.829 1.00 98.56 95 ALA A C 1
ATOM 706 O O . ALA A 1 95 ? -3.327 1.677 -1.821 1.00 98.56 95 ALA A O 1
ATOM 707 N N . TYR A 1 96 ? -3.168 1.348 0.397 1.00 98.31 96 TYR A N 1
ATOM 708 C CA . TYR A 1 96 ? -4.566 1.653 0.666 1.00 98.31 96 TYR A CA 1
ATOM 709 C C . TYR A 1 96 ? -4.898 3.122 0.389 1.00 98.31 96 TYR A C 1
ATOM 711 O O . TYR A 1 96 ? -5.850 3.385 -0.342 1.00 98.31 96 TYR A O 1
ATOM 719 N N . LEU A 1 97 ? -4.091 4.062 0.890 1.00 97.94 97 LEU A N 1
ATOM 720 C CA . LEU A 1 97 ? -4.267 5.493 0.627 1.00 97.94 97 LEU A CA 1
ATOM 721 C C . LEU A 1 97 ? -4.146 5.807 -0.868 1.00 97.94 97 LEU A C 1
ATOM 723 O O . LEU A 1 97 ? -5.017 6.483 -1.406 1.00 97.94 97 LEU A O 1
ATOM 727 N N . MET A 1 98 ? -3.145 5.243 -1.554 1.00 98.62 98 MET A N 1
ATOM 728 C CA . MET A 1 98 ? -2.991 5.371 -3.008 1.00 98.62 98 MET A CA 1
ATOM 729 C C . MET A 1 98 ? -4.272 4.958 -3.741 1.00 98.62 98 MET A C 1
ATOM 731 O O . MET A 1 98 ? -4.784 5.712 -4.561 1.00 98.62 98 MET A O 1
ATOM 735 N N . ARG A 1 99 ? -4.844 3.791 -3.408 1.00 98.00 99 ARG A N 1
ATOM 736 C CA . ARG A 1 99 ? -6.046 3.285 -4.086 1.00 98.00 99 ARG A CA 1
ATOM 737 C C . ARG A 1 99 ? -7.309 4.072 -3.747 1.00 98.00 99 ARG A C 1
ATOM 739 O O . ARG A 1 99 ? -8.140 4.271 -4.624 1.00 98.00 99 ARG A O 1
ATOM 746 N N . THR A 1 100 ? -7.500 4.474 -2.490 1.00 96.56 100 THR A N 1
ATOM 747 C CA . THR A 1 100 ? -8.752 5.128 -2.069 1.00 96.56 100 THR A CA 1
ATOM 748 C C . THR A 1 100 ? -8.771 6.633 -2.299 1.00 96.56 100 THR A C 1
ATOM 750 O O . THR A 1 100 ? -9.850 7.209 -2.397 1.00 96.56 100 THR A O 1
ATOM 753 N N . GLU A 1 101 ? -7.602 7.269 -2.336 1.00 96.75 101 GLU A N 1
ATOM 754 C CA . GLU A 1 101 ? -7.458 8.723 -2.468 1.00 96.75 101 GLU A CA 1
ATOM 755 C C . GLU A 1 101 ? -6.779 9.120 -3.791 1.00 96.75 101 GLU A C 1
ATOM 757 O O . GLU A 1 101 ? -6.587 10.306 -4.035 1.00 96.75 101 GLU A O 1
ATOM 762 N N . HIS A 1 102 ? -6.452 8.149 -4.657 1.00 97.31 102 HIS A N 1
ATOM 763 C CA . HIS A 1 102 ? -5.768 8.353 -5.943 1.00 97.31 102 HIS A CA 1
ATOM 764 C C . HIS A 1 102 ? -4.466 9.158 -5.819 1.00 97.31 102 HIS A C 1
ATOM 766 O O . HIS A 1 102 ? -4.139 9.985 -6.668 1.00 97.31 102 HIS A O 1
ATOM 772 N N . LEU A 1 103 ? -3.728 8.915 -4.736 1.00 97.88 103 LEU A N 1
ATOM 773 C CA . LEU A 1 103 ? -2.456 9.568 -4.452 1.00 97.88 103 LEU A CA 1
ATOM 774 C C . LEU A 1 103 ? -1.293 8.804 -5.090 1.00 97.88 103 LEU A C 1
ATOM 776 O O . LEU A 1 103 ? -1.307 7.571 -5.140 1.00 97.88 103 LEU A O 1
ATOM 780 N N . SER A 1 104 ? -0.262 9.543 -5.502 1.00 98.56 104 SER A N 1
ATOM 781 C CA . SER A 1 104 ? 1.029 8.959 -5.874 1.00 98.56 104 SER A CA 1
ATOM 782 C C . SER A 1 104 ? 1.640 8.185 -4.698 1.00 98.56 104 SER A C 1
ATOM 784 O O . SER A 1 104 ? 1.254 8.370 -3.535 1.00 98.56 104 SER A O 1
ATOM 786 N N . GLN A 1 105 ? 2.610 7.310 -4.976 1.00 98.25 105 GLN A N 1
ATOM 787 C CA . GLN A 1 105 ? 3.346 6.585 -3.936 1.00 98.25 105 GLN A CA 1
ATOM 788 C C . GLN A 1 105 ? 3.971 7.542 -2.908 1.00 98.25 105 GLN A C 1
ATOM 790 O O . GLN A 1 105 ? 3.991 7.253 -1.705 1.00 98.25 105 GLN A O 1
ATOM 795 N N . GLU A 1 106 ? 4.478 8.678 -3.376 1.00 98.25 106 GLU A N 1
ATOM 796 C CA . GLU A 1 106 ? 5.135 9.704 -2.581 1.00 98.25 106 GLU A CA 1
ATOM 797 C C . GLU A 1 106 ? 4.125 10.492 -1.734 1.00 98.25 106 GLU A C 1
ATOM 799 O O . GLU A 1 106 ? 4.320 10.625 -0.522 1.00 98.25 106 GLU A O 1
ATOM 804 N N . ASP A 1 107 ? 3.012 10.933 -2.329 1.00 98.31 107 ASP A N 1
ATOM 805 C CA . ASP A 1 107 ? 1.971 11.700 -1.631 1.00 98.31 107 ASP A CA 1
ATOM 806 C C . ASP A 1 107 ? 1.246 10.851 -0.583 1.00 98.31 107 ASP A C 1
ATOM 808 O O . ASP A 1 107 ? 1.001 11.304 0.537 1.00 98.31 107 ASP A O 1
ATOM 812 N N . ALA A 1 108 ? 0.946 9.589 -0.902 1.00 98.31 108 ALA A N 1
ATOM 813 C CA . ALA A 1 108 ? 0.321 8.660 0.034 1.00 98.31 108 ALA A CA 1
ATOM 814 C C . ALA A 1 108 ? 1.225 8.380 1.244 1.00 98.31 108 ALA A C 1
ATOM 816 O O . ALA A 1 108 ? 0.757 8.346 2.387 1.00 98.31 108 ALA A O 1
ATOM 817 N N . LEU A 1 109 ? 2.531 8.201 1.017 1.00 98.00 109 LEU A N 1
ATOM 818 C CA . LEU A 1 109 ? 3.501 8.025 2.096 1.00 98.00 109 LEU A CA 1
ATOM 819 C C . LEU A 1 109 ? 3.680 9.317 2.907 1.00 98.00 109 LEU A C 1
ATOM 821 O O . LEU A 1 109 ? 3.771 9.259 4.133 1.00 98.00 109 LEU A O 1
ATOM 825 N N . GLY A 1 110 ? 3.682 10.477 2.246 1.00 97.94 110 GLY A N 1
ATOM 826 C CA . GLY A 1 110 ? 3.700 11.789 2.892 1.00 97.94 110 GLY A CA 1
ATOM 827 C C . GLY A 1 110 ? 2.486 12.009 3.797 1.00 97.94 110 GLY A C 1
ATOM 828 O O . GLY A 1 110 ? 2.645 12.394 4.954 1.00 97.94 110 GLY A O 1
ATOM 829 N N . SER A 1 111 ? 1.287 11.679 3.315 1.00 97.38 111 SER A N 1
ATOM 830 C CA . SER A 1 111 ? 0.038 11.719 4.085 1.00 97.38 111 SER A CA 1
ATOM 831 C C . SER A 1 111 ? 0.101 10.803 5.313 1.00 97.38 111 SER A C 1
ATOM 833 O O . SER A 1 111 ? -0.207 11.223 6.431 1.00 97.38 111 SER A O 1
ATOM 835 N N . LEU A 1 112 ? 0.603 9.572 5.153 1.00 96.56 112 LEU A N 1
ATOM 836 C CA . LEU A 1 112 ? 0.783 8.648 6.276 1.00 96.56 112 LEU A CA 1
ATOM 837 C C . LEU A 1 112 ? 1.761 9.197 7.330 1.00 96.56 112 LEU A C 1
ATOM 839 O O . LEU A 1 112 ? 1.495 9.093 8.531 1.00 96.56 112 LEU A O 1
ATOM 843 N N . ARG A 1 113 ? 2.856 9.832 6.896 1.00 96.62 113 ARG A N 1
ATOM 844 C CA . ARG A 1 113 ? 3.862 10.436 7.787 1.00 96.62 113 ARG A CA 1
ATOM 845 C C . ARG A 1 113 ? 3.313 11.557 8.660 1.00 96.62 113 ARG A C 1
ATOM 847 O O . ARG A 1 113 ? 3.783 11.712 9.781 1.00 96.62 113 ARG A O 1
ATOM 854 N N . GLN A 1 114 ? 2.275 12.269 8.218 1.00 95.50 114 GLN A N 1
ATOM 855 C CA . GLN A 1 114 ? 1.606 13.274 9.055 1.00 95.50 114 GLN A CA 1
ATOM 856 C C . GLN A 1 114 ? 0.963 12.661 10.308 1.00 95.50 114 GLN A C 1
ATOM 858 O O . GLN A 1 114 ? 0.809 13.338 11.320 1.00 95.50 114 GLN A O 1
ATOM 863 N N . SER A 1 115 ? 0.572 11.384 10.245 1.00 90.50 115 SER A N 1
ATOM 864 C CA . SER A 1 115 ? -0.003 10.655 11.383 1.00 90.50 115 SER A CA 1
ATOM 865 C C . SER A 1 115 ? 1.021 9.783 12.115 1.00 90.50 115 SER A C 1
ATOM 867 O O . SER A 1 115 ? 0.829 9.475 13.291 1.00 90.50 115 SER A O 1
ATOM 869 N N . CYS A 1 116 ? 2.082 9.345 11.433 1.00 90.00 116 CYS A N 1
ATOM 870 C CA . CYS A 1 116 ? 3.112 8.453 11.963 1.00 90.00 116 CYS A CA 1
ATOM 871 C C . CYS A 1 116 ? 4.484 8.820 11.377 1.00 90.00 116 CYS A C 1
ATOM 873 O O . CYS A 1 116 ? 4.874 8.297 10.338 1.00 90.00 116 CYS A O 1
ATOM 875 N N . GLU A 1 117 ? 5.230 9.691 12.053 1.00 91.38 117 GLU A N 1
ATOM 876 C CA . GLU A 1 117 ? 6.490 10.260 11.544 1.00 91.38 117 GLU A CA 1
ATOM 877 C C . GLU A 1 117 ? 7.554 9.202 11.192 1.00 91.38 117 GLU A C 1
ATOM 879 O O . GLU A 1 117 ? 8.260 9.328 10.195 1.00 91.38 117 GLU A O 1
ATOM 884 N N . PHE A 1 118 ? 7.626 8.114 11.963 1.00 92.88 118 PHE A N 1
ATOM 885 C CA . PHE A 1 118 ? 8.686 7.104 11.851 1.00 92.88 118 PHE A CA 1
ATOM 886 C C . PHE A 1 118 ? 8.464 6.046 10.758 1.00 92.88 118 PHE A C 1
ATOM 888 O O . PHE A 1 118 ? 9.215 5.072 10.694 1.00 92.88 118 PHE A O 1
ATOM 895 N N . VAL A 1 119 ? 7.437 6.180 9.910 1.00 95.62 119 VAL A N 1
ATOM 896 C CA . VAL A 1 119 ? 7.205 5.195 8.841 1.00 95.62 119 VAL A CA 1
ATOM 897 C C . VAL A 1 119 ? 8.271 5.292 7.749 1.00 95.62 119 VAL A C 1
ATOM 899 O O . VAL A 1 119 ? 8.556 6.356 7.185 1.00 95.62 119 VAL A O 1
ATOM 902 N N . CYS A 1 120 ? 8.846 4.138 7.428 1.00 97.31 120 CYS A N 1
ATOM 903 C CA . CYS A 1 120 ? 9.908 3.988 6.447 1.00 97.31 120 CYS A CA 1
ATOM 904 C C . CYS A 1 120 ? 9.841 2.576 5.837 1.00 97.31 120 CYS A C 1
ATOM 906 O O . CYS A 1 120 ? 10.485 1.653 6.340 1.00 97.31 120 CYS A O 1
ATOM 908 N N . PRO A 1 121 ? 9.005 2.365 4.802 1.00 98.06 121 PRO A N 1
ATOM 909 C CA . PRO A 1 121 ? 9.062 1.161 3.979 1.00 98.06 121 PRO A CA 1
ATOM 910 C C . PRO A 1 121 ? 10.472 0.903 3.452 1.00 98.06 121 PRO A C 1
ATOM 912 O O . PRO A 1 121 ? 11.183 1.847 3.116 1.00 98.06 121 PRO A O 1
ATOM 915 N N . ASN A 1 122 ? 10.861 -0.367 3.352 1.00 98.38 122 ASN A N 1
ATOM 916 C CA . ASN A 1 122 ? 12.115 -0.726 2.694 1.00 98.38 122 ASN A CA 1
ATOM 917 C C . ASN A 1 122 ? 12.078 -0.402 1.184 1.00 98.38 122 ASN A C 1
ATOM 919 O O . ASN A 1 122 ? 11.003 -0.277 0.588 1.00 98.38 122 ASN A O 1
ATOM 923 N N . ASP A 1 123 ? 13.249 -0.310 0.553 1.00 98.12 123 ASP A N 1
ATOM 924 C CA . ASP A 1 123 ? 13.380 0.105 -0.852 1.00 98.12 123 ASP A CA 1
ATOM 925 C C . ASP A 1 123 ? 12.651 -0.833 -1.825 1.00 98.12 123 ASP A C 1
ATOM 927 O O . ASP A 1 123 ? 12.057 -0.386 -2.809 1.00 98.12 123 ASP A O 1
ATOM 931 N N . GLY A 1 124 ? 12.644 -2.139 -1.536 1.00 97.56 124 GLY A N 1
ATOM 932 C CA . GLY A 1 124 ? 11.926 -3.125 -2.345 1.00 97.56 124 GLY A CA 1
ATOM 933 C C . GLY A 1 124 ? 10.413 -2.912 -2.322 1.00 97.56 124 GLY A C 1
ATOM 934 O O . GLY A 1 124 ? 9.741 -3.075 -3.345 1.00 97.56 124 GLY A O 1
ATOM 935 N N . PHE A 1 125 ? 9.868 -2.503 -1.176 1.00 98.44 125 PHE A N 1
ATOM 936 C CA . PHE A 1 125 ? 8.462 -2.142 -1.032 1.00 98.44 125 PHE A CA 1
ATOM 937 C C . PHE A 1 125 ? 8.145 -0.799 -1.677 1.00 98.44 125 PHE A C 1
ATOM 939 O O . PHE A 1 125 ? 7.129 -0.714 -2.361 1.00 98.44 125 PHE A O 1
ATOM 946 N N . LEU A 1 126 ? 9.006 0.214 -1.541 1.00 98.62 126 LEU A N 1
ATOM 947 C CA . LEU A 1 126 ? 8.833 1.498 -2.233 1.00 98.62 126 LEU A CA 1
ATOM 948 C C . LEU A 1 126 ? 8.777 1.306 -3.754 1.00 98.62 126 LEU A C 1
ATOM 950 O O . LEU A 1 126 ? 7.838 1.770 -4.398 1.00 98.62 126 LEU A O 1
ATOM 954 N N . HIS A 1 127 ? 9.706 0.530 -4.320 1.00 98.06 127 HIS A N 1
ATOM 955 C CA . HIS A 1 127 ? 9.703 0.210 -5.748 1.00 98.06 127 HIS A CA 1
ATOM 956 C C . HIS A 1 127 ? 8.419 -0.524 -6.172 1.00 98.06 127 HIS A C 1
ATOM 958 O O . HIS A 1 127 ? 7.828 -0.217 -7.206 1.00 98.06 127 HIS A O 1
ATOM 964 N N . GLN A 1 128 ? 7.955 -1.494 -5.381 1.00 98.38 128 GLN A N 1
ATOM 965 C CA . GLN A 1 128 ? 6.707 -2.210 -5.668 1.00 98.38 128 GLN A CA 1
ATOM 966 C C . GLN A 1 128 ? 5.465 -1.319 -5.546 1.00 98.38 128 GLN A C 1
ATOM 968 O O . GLN A 1 128 ? 4.542 -1.464 -6.342 1.00 98.38 128 GLN A O 1
ATOM 973 N N . LEU A 1 129 ? 5.438 -0.376 -4.604 1.00 98.69 129 LEU A N 1
ATOM 974 C CA . LEU A 1 129 ? 4.377 0.627 -4.516 1.00 98.69 129 LEU A CA 1
ATOM 975 C C . LEU A 1 129 ? 4.390 1.544 -5.742 1.00 98.69 129 LEU A C 1
ATOM 977 O O . LEU A 1 129 ? 3.326 1.840 -6.275 1.00 98.69 129 LEU A O 1
ATOM 981 N N . LYS A 1 130 ? 5.565 1.915 -6.262 1.00 98.50 130 LYS A N 1
ATOM 982 C CA . LYS A 1 130 ? 5.637 2.690 -7.505 1.00 98.50 130 LYS A CA 1
ATOM 983 C C . LYS A 1 130 ? 5.084 1.919 -8.7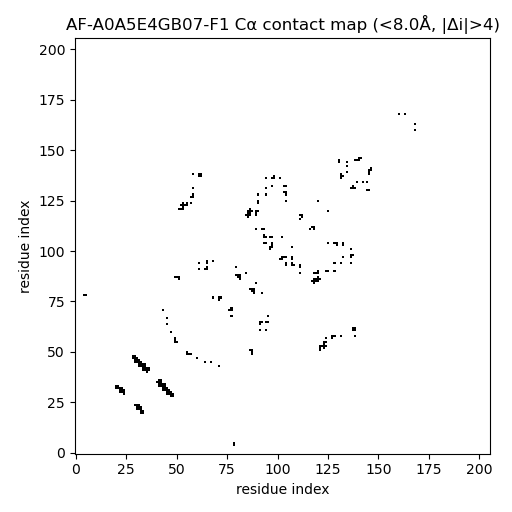01 1.00 98.50 130 LYS A C 1
ATOM 985 O O . LYS A 1 130 ? 4.261 2.436 -9.445 1.00 98.50 130 LYS A O 1
ATOM 990 N N . MET A 1 131 ? 5.424 0.637 -8.822 1.00 98.12 131 MET A N 1
ATOM 991 C CA . MET A 1 131 ? 4.810 -0.224 -9.838 1.00 98.12 131 MET A CA 1
ATOM 992 C C . MET A 1 131 ? 3.287 -0.331 -9.672 1.00 98.12 131 MET A C 1
ATOM 994 O O . MET A 1 131 ? 2.562 -0.435 -10.655 1.00 98.12 131 MET A O 1
ATOM 998 N N . TYR A 1 132 ? 2.787 -0.343 -8.436 1.00 98.50 132 TYR A N 1
ATOM 999 C CA . TYR A 1 132 ? 1.352 -0.377 -8.161 1.00 98.50 132 TYR A CA 1
ATOM 1000 C C . TYR A 1 132 ? 0.640 0.907 -8.609 1.00 98.50 132 TYR A C 1
ATOM 1002 O O . TYR A 1 132 ? -0.465 0.826 -9.141 1.00 98.50 132 TYR A O 1
ATOM 1010 N N . GLU A 1 133 ? 1.280 2.070 -8.454 1.00 98.38 133 GLU A N 1
ATOM 1011 C CA . GLU A 1 133 ? 0.831 3.341 -9.044 1.00 98.38 133 GLU A CA 1
ATOM 1012 C C . GLU A 1 133 ? 0.769 3.251 -10.575 1.00 98.38 133 GLU A C 1
ATOM 1014 O O . GLU A 1 133 ? -0.271 3.540 -11.163 1.00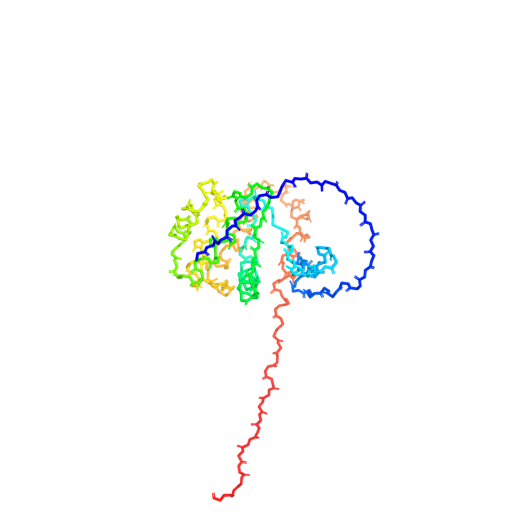 98.38 133 GLU A O 1
ATOM 1019 N N . GLU A 1 134 ? 1.838 2.769 -11.219 1.00 97.75 134 GLU A N 1
ATOM 1020 C CA . GLU A 1 134 ? 1.912 2.612 -12.681 1.00 97.75 134 GLU A CA 1
ATOM 1021 C C . GLU A 1 134 ? 0.868 1.628 -13.237 1.00 97.75 134 GLU A C 1
ATOM 1023 O O . GLU A 1 134 ? 0.387 1.794 -14.357 1.00 97.75 134 GLU A O 1
ATOM 1028 N N . MET A 1 135 ? 0.478 0.619 -12.451 1.00 97.56 135 MET A N 1
ATOM 1029 C CA . MET A 1 135 ? -0.602 -0.317 -12.787 1.00 97.56 135 MET A CA 1
ATOM 1030 C C . MET A 1 135 ? -2.009 0.229 -12.464 1.00 97.56 135 MET A C 1
ATOM 1032 O O . MET A 1 135 ? -2.991 -0.507 -12.557 1.00 97.56 135 MET A O 1
ATOM 1036 N N . GLY A 1 136 ? -2.140 1.503 -12.084 1.00 97.25 136 GLY A N 1
ATOM 1037 C CA . GLY A 1 136 ? -3.435 2.136 -11.822 1.00 97.25 136 GLY A CA 1
ATOM 1038 C C . GLY A 1 136 ? -4.061 1.729 -10.487 1.00 97.25 136 GLY A C 1
ATOM 1039 O O . GLY A 1 136 ? -5.279 1.583 -10.392 1.00 97.25 136 GLY A O 1
ATOM 1040 N N . PHE A 1 137 ? -3.235 1.533 -9.455 1.00 97.56 137 PHE A N 1
ATOM 1041 C CA . PHE A 1 137 ? -3.657 1.181 -8.092 1.00 97.56 137 PHE A CA 1
ATOM 1042 C C . PHE A 1 137 ? -4.404 -0.154 -7.995 1.00 97.56 137 PHE A C 1
ATOM 1044 O O . PHE A 1 137 ? -5.294 -0.334 -7.155 1.00 97.56 137 PHE A O 1
ATOM 1051 N N . LYS A 1 138 ? -4.042 -1.090 -8.872 1.00 97.00 138 LYS A N 1
ATOM 1052 C CA . LYS A 1 138 ? -4.495 -2.478 -8.867 1.00 97.00 138 LYS A CA 1
ATOM 1053 C C . LYS A 1 138 ? -3.396 -3.354 -9.448 1.00 97.00 138 LYS A C 1
ATOM 1055 O O . LYS A 1 138 ? -2.702 -2.941 -10.372 1.00 97.00 138 LYS A O 1
ATOM 1060 N N . VAL A 1 139 ? -3.207 -4.563 -8.927 1.00 96.62 139 VAL A N 1
ATOM 1061 C CA . VAL A 1 139 ? -2.131 -5.431 -9.421 1.00 96.62 139 VAL A CA 1
ATOM 1062 C C . VAL A 1 139 ? -2.547 -6.091 -10.736 1.00 96.62 139 VAL A C 1
ATOM 1064 O O . VAL A 1 139 ? -3.193 -7.140 -10.749 1.00 96.62 139 VAL A O 1
ATOM 1067 N N . ASP A 1 140 ? -2.135 -5.505 -11.861 1.00 94.88 140 ASP A N 1
ATOM 1068 C CA . ASP A 1 140 ? -2.301 -6.113 -13.181 1.00 94.88 140 ASP A CA 1
ATOM 1069 C C . ASP A 1 140 ? -1.166 -7.102 -13.490 1.00 94.88 140 ASP A C 1
ATOM 1071 O O . ASP A 1 140 ? -0.050 -6.731 -13.869 1.00 94.88 140 ASP A O 1
ATOM 1075 N N . ARG A 1 141 ? -1.475 -8.398 -13.377 1.00 92.44 141 ARG A N 1
ATOM 1076 C CA . ARG A 1 141 ? -0.536 -9.495 -13.661 1.00 92.44 141 ARG A CA 1
ATOM 1077 C C . ARG A 1 141 ? -0.213 -9.657 -15.149 1.00 92.44 141 ARG A C 1
ATOM 1079 O O . ARG A 1 141 ? 0.783 -10.304 -15.478 1.00 92.44 141 ARG A O 1
ATOM 1086 N N . ALA A 1 142 ? -1.035 -9.106 -16.042 1.00 91.88 142 ALA A N 1
ATOM 1087 C CA . ALA A 1 142 ? -0.779 -9.123 -17.477 1.00 91.88 142 ALA A CA 1
ATOM 1088 C C . ALA A 1 142 ? 0.174 -7.998 -17.911 1.00 91.88 142 ALA A C 1
ATOM 1090 O O . ALA A 1 142 ? 0.793 -8.123 -18.978 1.00 91.88 142 ALA A O 1
ATOM 1091 N N . SER A 1 143 ? 0.332 -6.958 -17.083 1.00 94.12 143 SER A N 1
ATOM 1092 C CA . SER A 1 143 ? 1.163 -5.795 -17.385 1.00 94.12 143 SER A CA 1
ATOM 1093 C C . SER A 1 143 ? 2.630 -6.171 -17.655 1.00 94.12 143 SER A C 1
ATOM 1095 O O . SER A 1 143 ? 3.189 -7.077 -17.017 1.00 94.12 143 SER A O 1
ATOM 1097 N N . PRO A 1 144 ? 3.304 -5.471 -18.588 1.00 93.25 144 PRO A N 1
ATOM 1098 C CA . PRO A 1 144 ? 4.726 -5.687 -18.855 1.00 93.25 144 PRO A CA 1
ATOM 1099 C C . PRO A 1 144 ? 5.595 -5.378 -17.627 1.00 93.25 144 PRO A C 1
ATOM 1101 O O . PRO A 1 144 ? 6.616 -6.036 -17.419 1.00 93.25 144 PRO A O 1
ATOM 1104 N N . ILE A 1 145 ? 5.161 -4.436 -16.783 1.00 93.44 145 ILE A N 1
ATOM 1105 C CA . ILE A 1 145 ? 5.823 -4.053 -15.531 1.00 93.44 145 ILE A CA 1
ATOM 1106 C C . ILE A 1 145 ? 5.821 -5.231 -14.548 1.00 93.44 145 ILE A C 1
ATOM 1108 O O . ILE A 1 145 ? 6.885 -5.645 -14.076 1.00 93.44 145 ILE A O 1
ATOM 1112 N N . TYR A 1 146 ? 4.656 -5.844 -14.302 1.00 92.12 146 TYR A N 1
ATOM 1113 C CA . TYR A 1 146 ? 4.547 -7.005 -13.416 1.00 92.12 146 TYR A CA 1
ATOM 1114 C C . TYR A 1 146 ? 5.324 -8.209 -13.955 1.00 92.12 146 TYR A C 1
ATOM 1116 O O . TYR A 1 146 ? 6.074 -8.848 -13.214 1.00 92.12 146 TYR A O 1
ATOM 1124 N N . LYS A 1 147 ? 5.197 -8.500 -15.257 1.00 91.25 147 LYS A N 1
ATOM 1125 C CA . LYS A 1 147 ? 5.948 -9.585 -15.909 1.00 91.25 147 LYS A CA 1
ATOM 1126 C C . LYS A 1 147 ? 7.452 -9.392 -15.752 1.00 91.25 147 LYS A C 1
ATOM 1128 O O . LYS A 1 147 ? 8.133 -10.314 -15.314 1.00 91.25 147 LYS A O 1
ATOM 1133 N N . SER A 1 148 ? 7.964 -8.192 -16.018 1.00 89.62 148 SER A N 1
ATOM 1134 C CA . SER A 1 148 ? 9.390 -7.882 -15.858 1.00 89.62 148 SER A CA 1
ATOM 1135 C C . SER A 1 148 ? 9.847 -8.055 -14.411 1.00 89.62 148 SER A C 1
ATOM 1137 O O . SER A 1 148 ? 10.879 -8.673 -14.165 1.00 89.62 148 SER A O 1
ATOM 1139 N N . PHE A 1 149 ? 9.063 -7.587 -13.437 1.00 90.25 149 PHE A N 1
ATOM 1140 C CA . PHE A 1 149 ? 9.351 -7.798 -12.017 1.00 90.25 149 PHE A CA 1
ATOM 1141 C C . PHE A 1 149 ? 9.434 -9.280 -11.643 1.00 90.25 149 PHE A C 1
ATOM 1143 O O . PHE A 1 149 ? 10.368 -9.684 -10.955 1.00 90.25 149 PHE A O 1
ATOM 1150 N N . ARG A 1 150 ? 8.518 -10.112 -12.150 1.00 88.38 150 ARG A N 1
ATOM 1151 C CA . ARG A 1 150 ? 8.554 -11.562 -11.922 1.00 88.38 150 ARG A CA 1
ATOM 1152 C C . ARG A 1 150 ? 9.741 -12.234 -12.614 1.00 88.38 150 ARG A C 1
ATOM 1154 O O . ARG A 1 150 ? 10.335 -13.141 -12.032 1.00 88.38 150 ARG A O 1
ATOM 1161 N N . LEU A 1 151 ? 10.106 -11.774 -13.811 1.00 83.25 151 LEU A N 1
ATOM 1162 C CA . LEU A 1 151 ? 11.181 -12.338 -14.632 1.00 83.25 151 LEU A CA 1
ATOM 1163 C C . LEU A 1 151 ? 12.592 -11.917 -14.207 1.00 83.25 151 LEU A C 1
ATOM 1165 O O . LEU A 1 151 ? 13.545 -12.601 -14.574 1.00 83.25 151 LEU A O 1
ATOM 1169 N N . LYS A 1 152 ? 12.756 -10.864 -13.392 1.00 70.12 152 LYS A N 1
ATOM 1170 C CA . LYS A 1 152 ? 14.067 -10.479 -12.826 1.00 70.12 152 LYS A CA 1
ATOM 1171 C C . LYS A 1 152 ? 14.764 -11.637 -12.088 1.00 70.12 152 LYS A C 1
ATOM 1173 O O . LYS A 1 152 ? 15.986 -11.653 -12.013 1.00 70.12 152 LYS A O 1
ATOM 1178 N N . VAL A 1 153 ? 14.014 -12.649 -11.640 1.00 58.94 153 VAL A N 1
ATOM 1179 C CA . VAL A 1 153 ? 14.546 -13.891 -11.051 1.00 58.94 153 VAL A CA 1
ATOM 1180 C C . VAL A 1 153 ? 15.298 -14.758 -12.077 1.00 58.94 153 VAL A C 1
ATOM 1182 O O . VAL A 1 153 ? 16.340 -15.318 -11.749 1.00 58.94 153 VAL A O 1
ATOM 1185 N N . LEU A 1 154 ? 14.833 -14.834 -13.332 1.00 58.75 154 LEU A N 1
ATOM 1186 C CA . LEU A 1 154 ? 15.488 -15.618 -14.390 1.00 58.75 154 LEU A CA 1
ATOM 1187 C C . LEU A 1 154 ? 16.763 -14.954 -14.920 1.00 58.75 154 LEU A C 1
ATOM 1189 O O . LEU A 1 154 ? 17.708 -15.659 -15.262 1.00 58.75 154 LEU A O 1
ATOM 1193 N N . GLY A 1 155 ? 16.803 -13.620 -14.985 1.00 61.91 155 GLY A N 1
ATOM 1194 C CA . GLY A 1 155 ? 17.975 -12.885 -15.476 1.00 61.91 155 GLY A CA 1
ATOM 1195 C C . GLY A 1 155 ? 19.230 -13.163 -14.647 1.00 61.91 155 GLY A C 1
ATOM 1196 O O . GLY A 1 155 ? 20.301 -13.386 -15.204 1.00 61.91 155 GLY A O 1
ATOM 1197 N N . THR A 1 156 ? 19.080 -13.246 -13.324 1.00 59.47 156 THR A N 1
ATOM 1198 C CA . THR A 1 156 ? 20.167 -13.611 -12.406 1.00 59.47 156 THR A CA 1
ATOM 1199 C C . THR A 1 156 ? 20.649 -15.039 -12.653 1.00 59.47 156 THR A C 1
ATOM 1201 O O . THR A 1 156 ? 21.848 -15.264 -12.785 1.00 59.47 156 THR A O 1
ATOM 1204 N N . VAL A 1 157 ? 19.728 -15.999 -12.791 1.00 61.84 157 VAL A N 1
ATOM 1205 C CA . VAL A 1 157 ? 20.071 -17.405 -13.066 1.00 61.84 157 VAL A CA 1
ATOM 1206 C C . VAL A 1 157 ? 20.794 -17.535 -14.408 1.00 61.84 157 VAL A C 1
ATOM 1208 O O . VAL A 1 157 ? 21.854 -18.150 -14.474 1.00 61.84 157 VAL A O 1
ATOM 1211 N N . LEU A 1 158 ? 20.286 -16.896 -15.465 1.00 63.72 158 LEU A N 1
ATOM 1212 C CA . LEU A 1 158 ? 20.905 -16.922 -16.791 1.00 63.72 158 LEU A CA 1
ATOM 1213 C C . LEU A 1 158 ? 22.291 -16.259 -16.796 1.00 63.72 158 LEU A C 1
ATOM 1215 O O . LEU A 1 158 ? 23.209 -16.769 -17.432 1.00 63.72 158 LEU A O 1
ATOM 1219 N N . PHE A 1 159 ? 22.471 -15.162 -16.056 1.00 67.06 159 PHE A N 1
ATOM 1220 C CA . PHE A 1 159 ? 23.770 -14.508 -15.908 1.00 67.06 159 PHE A CA 1
ATOM 1221 C C . PHE A 1 159 ? 24.809 -15.434 -15.264 1.00 67.06 159 PHE A C 1
ATOM 1223 O O . PHE A 1 159 ? 25.917 -15.550 -15.789 1.00 67.06 159 PHE A O 1
ATOM 1230 N N . PHE A 1 160 ? 24.452 -16.134 -14.181 1.00 63.41 160 PHE A N 1
ATOM 1231 C CA . PHE A 1 160 ? 25.352 -17.095 -13.538 1.00 63.41 160 PHE A CA 1
ATOM 1232 C C . PHE A 1 160 ? 25.671 -18.285 -14.447 1.00 63.41 160 PHE A C 1
ATOM 1234 O O . PHE A 1 160 ? 26.833 -18.657 -14.565 1.00 63.41 160 PHE A O 1
ATOM 1241 N N . LEU A 1 161 ? 24.683 -18.824 -15.164 1.00 62.34 161 LEU A N 1
ATOM 1242 C CA . LEU A 1 161 ? 24.887 -19.937 -16.098 1.00 62.34 161 LEU A CA 1
ATOM 1243 C C . LEU A 1 161 ? 25.805 -19.591 -17.279 1.00 62.34 161 LEU A C 1
ATOM 1245 O O . LEU A 1 161 ? 26.528 -20.453 -17.774 1.00 62.34 161 LEU A O 1
ATOM 1249 N N . LEU A 1 162 ? 25.792 -18.334 -17.730 1.00 66.44 162 LEU A N 1
ATOM 1250 C CA . LEU A 1 162 ? 26.635 -17.871 -18.835 1.00 66.44 162 LEU A CA 1
ATOM 1251 C C . LEU A 1 162 ? 28.080 -17.552 -18.414 1.00 66.44 162 LEU A C 1
ATOM 1253 O O . LEU A 1 162 ? 28.953 -17.521 -19.277 1.00 66.44 162 LEU A O 1
ATOM 1257 N N . HIS A 1 163 ? 28.345 -17.329 -17.121 1.00 67.62 163 HIS A N 1
ATOM 1258 C CA . HIS A 1 163 ? 29.651 -16.859 -16.629 1.00 67.62 163 HIS A CA 1
ATOM 1259 C C . HIS A 1 163 ? 30.349 -17.809 -15.641 1.00 67.62 163 HIS A C 1
ATOM 1261 O O . HIS A 1 163 ? 31.488 -17.544 -15.253 1.00 67.62 163 HIS A O 1
ATOM 1267 N N . LEU A 1 164 ? 29.723 -18.917 -15.233 1.00 57.53 164 LEU A N 1
ATOM 1268 C CA . LEU A 1 164 ? 30.369 -19.935 -14.401 1.00 57.53 164 LEU A CA 1
ATOM 1269 C C . LEU A 1 164 ? 31.178 -20.908 -15.289 1.00 57.53 164 LEU A C 1
ATOM 1271 O O . LEU A 1 164 ? 30.709 -21.295 -16.364 1.00 57.53 164 LEU A O 1
ATOM 1275 N N . PRO A 1 165 ? 32.393 -21.326 -14.886 1.00 62.34 165 PRO A N 1
ATOM 1276 C CA . PRO A 1 165 ? 33.189 -22.264 -15.670 1.00 62.34 165 PRO A CA 1
ATOM 1277 C C . PRO A 1 165 ? 32.448 -23.596 -15.875 1.00 62.34 165 PRO A C 1
ATOM 1279 O O . PRO A 1 165 ? 31.887 -24.172 -14.941 1.00 62.34 165 PRO A O 1
ATOM 1282 N N . LEU A 1 166 ? 32.500 -24.104 -17.114 1.00 58.09 166 LEU A N 1
ATOM 1283 C CA . LEU A 1 166 ? 31.777 -25.279 -17.629 1.00 58.09 166 LEU A CA 1
ATOM 1284 C C . LEU A 1 166 ? 31.690 -26.520 -16.707 1.00 58.09 166 LEU A C 1
ATOM 1286 O O . LEU A 1 166 ? 30.624 -27.135 -16.711 1.00 58.09 166 LEU A O 1
ATOM 1290 N N . PRO A 1 167 ? 32.698 -26.913 -15.896 1.00 59.59 167 PRO A N 1
ATOM 1291 C CA . PRO A 1 167 ? 32.546 -28.073 -15.010 1.00 59.59 167 PRO A CA 1
ATOM 1292 C C . PRO A 1 167 ? 31.616 -27.846 -13.802 1.00 59.59 167 PRO A C 1
ATOM 1294 O O . PRO A 1 167 ? 31.143 -28.822 -13.229 1.00 59.59 167 PRO A O 1
ATOM 1297 N N . LEU A 1 168 ? 31.319 -26.597 -13.417 1.00 56.59 168 LEU A N 1
ATOM 1298 C CA . LEU A 1 168 ? 30.407 -26.275 -12.305 1.00 56.59 168 LEU A CA 1
ATOM 1299 C C . LEU A 1 168 ? 28.960 -26.030 -12.761 1.00 56.59 168 LEU A C 1
ATOM 1301 O O . LEU A 1 168 ? 28.037 -26.146 -11.956 1.00 56.59 168 LEU A O 1
ATOM 1305 N N . ASN A 1 169 ? 28.751 -25.744 -14.050 1.00 55.66 169 ASN A N 1
ATOM 1306 C CA . ASN A 1 169 ? 27.428 -25.468 -14.609 1.00 55.66 169 ASN A CA 1
ATOM 1307 C C . ASN A 1 169 ? 26.478 -26.653 -14.479 1.00 55.66 169 ASN A C 1
ATOM 1309 O O . ASN A 1 169 ? 25.332 -26.453 -14.108 1.00 55.66 169 ASN A O 1
ATOM 1313 N N . LEU A 1 170 ? 26.937 -27.879 -14.741 1.00 58.69 170 LEU A N 1
ATOM 1314 C CA . LEU A 1 170 ? 26.051 -29.045 -14.755 1.00 58.69 170 LEU A CA 1
ATOM 1315 C C . LEU A 1 170 ? 25.566 -29.431 -13.349 1.00 58.69 170 LEU A C 1
ATOM 1317 O O . LEU A 1 170 ? 24.401 -29.777 -13.182 1.00 58.69 170 LEU A O 1
ATOM 1321 N N . LEU A 1 171 ? 26.430 -29.317 -12.335 1.00 59.38 171 LEU A N 1
ATOM 1322 C CA . LEU A 1 171 ? 26.069 -29.623 -10.949 1.00 59.38 171 LEU A CA 1
ATOM 1323 C C . LEU A 1 171 ? 25.111 -28.563 -10.379 1.00 59.38 171 LEU A C 1
ATOM 1325 O O . LEU A 1 171 ? 24.093 -28.909 -9.788 1.00 59.38 171 LEU A O 1
ATOM 1329 N N . PHE A 1 172 ? 25.379 -27.280 -10.653 1.00 60.00 172 PHE A N 1
ATOM 1330 C CA . PHE A 1 172 ? 24.495 -26.171 -10.279 1.00 60.00 172 PHE A CA 1
ATOM 1331 C C . PHE A 1 172 ? 23.134 -26.246 -10.994 1.00 60.00 172 PHE A C 1
ATOM 1333 O O . PHE A 1 172 ? 22.096 -25.980 -10.390 1.00 60.00 172 PHE A O 1
ATOM 1340 N N . PHE A 1 173 ? 23.119 -26.651 -12.271 1.00 62.94 173 PHE A N 1
ATOM 1341 C CA . PHE A 1 173 ? 21.885 -26.824 -13.043 1.00 62.94 173 PHE A CA 1
ATOM 1342 C C . PHE A 1 173 ? 21.010 -27.943 -12.481 1.00 62.94 173 PHE A C 1
ATOM 1344 O O . PHE A 1 173 ? 19.796 -27.785 -12.429 1.00 62.94 173 PHE A O 1
ATOM 1351 N N . ILE A 1 174 ? 21.613 -29.060 -12.058 1.00 62.59 174 ILE A N 1
ATOM 1352 C CA . ILE A 1 174 ? 20.887 -30.210 -11.508 1.00 62.59 174 ILE A CA 1
ATOM 1353 C C . ILE A 1 174 ? 20.324 -29.887 -10.118 1.00 62.59 174 ILE A C 1
ATOM 1355 O O . ILE A 1 174 ? 19.157 -30.183 -9.871 1.00 62.59 174 ILE A O 1
ATOM 1359 N N . GLU A 1 175 ? 21.084 -29.222 -9.241 1.00 61.94 175 GLU A N 1
ATOM 1360 C CA . GLU A 1 175 ? 20.585 -28.853 -7.904 1.00 61.94 175 GLU A CA 1
ATOM 1361 C C . GLU A 1 175 ? 19.471 -27.794 -7.940 1.00 61.94 175 GLU A C 1
ATOM 1363 O O . GLU A 1 175 ? 18.558 -27.823 -7.115 1.00 61.94 175 GLU A O 1
ATOM 1368 N N . HIS A 1 176 ? 19.487 -26.879 -8.914 1.00 62.31 176 HIS A N 1
ATOM 1369 C CA . HIS A 1 176 ? 18.464 -25.834 -9.040 1.00 62.31 176 HIS A CA 1
ATOM 1370 C C . HIS A 1 176 ? 17.340 -26.150 -10.035 1.00 62.31 176 HIS A C 1
ATOM 1372 O O . HIS A 1 176 ? 16.417 -25.342 -10.191 1.00 62.31 176 HIS A O 1
ATOM 1378 N N . LEU A 1 177 ? 17.349 -27.331 -10.662 1.00 62.94 177 LEU A N 1
ATOM 1379 C CA . LEU A 1 177 ? 16.288 -27.752 -11.577 1.00 62.94 177 LEU A CA 1
ATOM 1380 C C . LEU A 1 177 ? 14.938 -27.884 -10.858 1.00 62.94 177 LEU A C 1
ATOM 1382 O O . LEU A 1 177 ? 13.923 -27.481 -11.414 1.00 62.94 177 LEU A O 1
ATOM 1386 N N . GLU A 1 178 ? 14.910 -28.346 -9.604 1.00 58.47 178 GLU A N 1
ATOM 1387 C CA . GLU A 1 178 ? 13.668 -28.390 -8.814 1.00 58.47 178 GLU A CA 1
ATOM 1388 C C . GLU A 1 178 ? 13.106 -26.990 -8.516 1.00 58.47 178 GLU A C 1
ATOM 1390 O O . GLU A 1 178 ? 11.892 -26.775 -8.567 1.00 58.47 178 GLU A O 1
ATOM 1395 N N . PHE A 1 179 ? 13.979 -26.003 -8.283 1.00 55.09 179 PHE A N 1
ATOM 1396 C CA . PHE A 1 179 ? 13.579 -24.608 -8.075 1.00 55.09 179 PHE A CA 1
ATOM 1397 C C . PHE A 1 179 ? 12.997 -23.992 -9.359 1.00 55.09 179 PHE A C 1
ATOM 1399 O O . PHE A 1 179 ? 11.967 -23.315 -9.321 1.00 55.09 179 PHE A O 1
ATOM 1406 N N . MET A 1 180 ? 13.609 -24.283 -10.511 1.00 56.03 180 MET A N 1
ATOM 1407 C CA . MET A 1 180 ? 13.129 -23.832 -11.821 1.00 56.03 180 MET A CA 1
ATOM 1408 C C . MET A 1 180 ? 11.831 -24.543 -12.240 1.00 56.03 180 MET A C 1
ATOM 1410 O O . MET A 1 180 ? 10.911 -23.890 -12.731 1.00 56.03 180 MET A O 1
ATOM 1414 N N . LEU A 1 181 ? 11.697 -25.850 -11.994 1.00 59.75 181 LEU A N 1
ATOM 1415 C CA . LEU A 1 181 ? 10.476 -26.611 -12.291 1.00 59.75 181 LEU A CA 1
ATOM 1416 C C . LEU A 1 181 ? 9.299 -26.197 -11.395 1.00 59.75 181 LEU A C 1
ATOM 1418 O O . LEU A 1 181 ? 8.174 -26.103 -11.881 1.00 59.75 181 LEU A O 1
ATOM 1422 N N . SER A 1 182 ? 9.542 -25.850 -10.127 1.00 56.72 182 SER A N 1
ATOM 1423 C CA . SER A 1 182 ? 8.530 -25.244 -9.246 1.00 56.72 182 SER A CA 1
ATOM 1424 C C . SER A 1 182 ? 8.026 -23.894 -9.784 1.00 56.72 182 SER A C 1
ATOM 1426 O O . SER A 1 182 ? 6.821 -23.625 -9.795 1.00 56.72 182 SER A O 1
ATOM 1428 N N . TYR A 1 183 ? 8.927 -23.068 -10.330 1.00 51.97 183 TYR A N 1
ATOM 1429 C CA . TYR A 1 183 ? 8.578 -21.789 -10.958 1.00 51.97 183 TYR A CA 1
ATOM 1430 C C . TYR A 1 183 ? 7.740 -21.967 -12.244 1.00 51.97 183 TYR A C 1
ATOM 1432 O O . TYR A 1 183 ? 6.783 -21.220 -12.479 1.00 51.97 183 TYR A O 1
ATOM 1440 N N . PHE A 1 184 ? 8.055 -22.978 -13.062 1.00 49.12 184 PHE A N 1
ATOM 1441 C CA . PHE A 1 184 ? 7.324 -23.281 -14.301 1.00 49.12 184 PHE A CA 1
ATOM 1442 C C . PHE A 1 184 ? 5.982 -23.996 -14.075 1.00 49.12 184 PHE A C 1
ATOM 1444 O O . PHE A 1 184 ? 5.007 -23.714 -14.775 1.00 49.12 184 PHE A O 1
ATOM 1451 N N . SER A 1 185 ? 5.873 -24.851 -13.055 1.00 45.19 185 SER A N 1
ATOM 1452 C CA . SER A 1 185 ? 4.607 -25.515 -12.710 1.00 45.19 185 SER A CA 1
ATOM 1453 C C . SER A 1 185 ? 3.531 -24.509 -12.261 1.00 45.19 185 SER A C 1
ATOM 1455 O O . SER A 1 185 ? 2.346 -24.681 -12.539 1.00 45.19 185 SER A O 1
ATOM 1457 N N . PHE A 1 186 ? 3.934 -23.371 -11.679 1.00 41.06 186 PHE A N 1
ATOM 1458 C CA . PHE A 1 186 ? 3.010 -22.299 -11.282 1.00 41.06 186 PHE A CA 1
ATOM 1459 C C . PHE A 1 186 ? 2.566 -21.381 -12.437 1.00 41.06 186 PHE A C 1
ATOM 1461 O O . PHE A 1 186 ? 1.601 -20.632 -12.291 1.00 41.06 186 PHE A O 1
ATOM 1468 N N . SER A 1 187 ? 3.248 -21.418 -13.587 1.00 42.94 187 SER A N 1
ATOM 1469 C CA . SER A 1 187 ? 2.892 -20.615 -14.769 1.00 42.94 187 SER A CA 1
ATOM 1470 C C . SER A 1 187 ? 2.018 -21.364 -15.783 1.00 42.94 187 SER A C 1
ATOM 1472 O O . SER A 1 187 ? 1.459 -20.719 -16.665 1.00 42.94 187 SER A O 1
ATOM 1474 N N . SER A 1 188 ? 1.822 -22.681 -15.626 1.00 38.78 188 SER A N 1
ATOM 1475 C CA . SER A 1 188 ? 1.017 -23.506 -16.551 1.00 38.78 188 SER A CA 1
ATOM 1476 C C . SER A 1 188 ? -0.343 -23.982 -16.014 1.00 38.78 188 SER A C 1
ATOM 1478 O O . SER A 1 188 ? -1.044 -24.699 -16.716 1.00 38.78 188 SER A O 1
ATOM 1480 N N . PHE A 1 189 ? -0.784 -23.545 -14.830 1.00 36.56 189 PHE A N 1
ATOM 1481 C CA . PHE A 1 189 ? -2.162 -23.769 -14.349 1.00 36.56 189 PHE A CA 1
ATOM 1482 C C . PHE A 1 189 ? -2.914 -22.451 -14.095 1.00 36.56 189 PHE A C 1
ATOM 1484 O O . PHE A 1 189 ? -3.613 -22.268 -13.103 1.00 36.56 189 PHE A O 1
ATOM 1491 N N . GLY A 1 190 ? -2.799 -21.512 -15.035 1.00 34.59 190 GLY A N 1
ATOM 1492 C CA . GLY A 1 190 ? -3.842 -20.516 -15.285 1.00 34.59 190 GLY A CA 1
ATOM 1493 C C . GLY A 1 190 ? -4.868 -21.137 -16.223 1.00 34.59 190 GLY A C 1
ATOM 1494 O O . GLY A 1 190 ? -4.774 -20.963 -17.431 1.00 34.59 190 GLY A O 1
ATOM 1495 N N . ASN A 1 191 ? -5.764 -21.940 -15.652 1.00 33.03 191 ASN A N 1
ATOM 1496 C CA . ASN A 1 191 ? -6.788 -22.710 -16.348 1.00 33.03 191 ASN A CA 1
ATOM 1497 C C . ASN A 1 191 ? -7.561 -21.818 -17.338 1.00 33.03 191 ASN A C 1
ATOM 1499 O O . ASN A 1 191 ? -8.330 -20.948 -16.926 1.00 33.03 191 ASN A O 1
ATOM 1503 N N . ILE A 1 192 ? -7.351 -22.061 -18.632 1.00 37.94 192 ILE A N 1
ATOM 1504 C CA . ILE A 1 192 ? -8.345 -21.811 -19.671 1.00 37.94 192 ILE A CA 1
ATOM 1505 C C . ILE A 1 192 ? -9.523 -22.706 -19.288 1.00 37.94 192 ILE A C 1
ATOM 1507 O O . ILE A 1 192 ? -9.457 -23.920 -19.437 1.00 37.94 192 ILE A O 1
ATOM 1511 N N . ARG A 1 193 ? -10.550 -22.117 -18.679 1.00 34.25 193 ARG A N 1
ATOM 1512 C CA . ARG A 1 193 ? -11.867 -22.736 -18.572 1.00 34.25 193 ARG A CA 1
ATOM 1513 C C . ARG A 1 193 ? -12.748 -22.052 -19.597 1.00 34.25 193 ARG A C 1
ATOM 1515 O O . ARG A 1 193 ? -13.127 -20.904 -19.396 1.00 34.25 193 ARG A O 1
ATOM 1522 N N . ASP A 1 194 ? -12.927 -22.754 -20.707 1.00 35.75 194 ASP A N 1
ATOM 1523 C CA . ASP A 1 194 ? -14.170 -22.924 -21.456 1.00 35.75 194 ASP A CA 1
ATOM 1524 C C . ASP A 1 194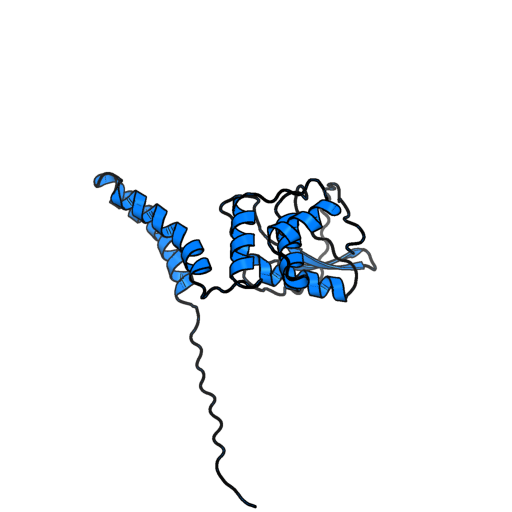 ? -15.219 -21.829 -21.226 1.00 35.75 194 ASP A C 1
ATOM 1526 O O . ASP A 1 194 ? -16.047 -21.911 -20.318 1.00 35.75 194 ASP A O 1
ATOM 1530 N N . ASP A 1 195 ? -15.203 -20.823 -22.097 1.00 31.31 195 ASP A N 1
ATOM 1531 C CA . ASP A 1 195 ? -16.386 -20.016 -22.388 1.00 31.31 195 ASP A CA 1
ATOM 1532 C C . ASP A 1 195 ? -17.205 -20.753 -23.464 1.00 31.31 195 ASP A C 1
ATOM 1534 O O . ASP A 1 195 ? -17.234 -20.381 -24.634 1.00 31.31 195 ASP A O 1
ATOM 1538 N N . GLU A 1 196 ? -17.811 -21.879 -23.075 1.00 38.12 196 GLU A N 1
ATOM 1539 C CA . GLU A 1 196 ? -18.965 -22.455 -23.769 1.00 38.12 196 GLU A CA 1
ATOM 1540 C C . GLU A 1 196 ? -20.219 -22.115 -22.957 1.00 38.12 196 GLU A C 1
ATOM 1542 O O . GLU A 1 196 ? -20.739 -22.907 -22.173 1.00 38.12 196 GLU A O 1
ATOM 1547 N N . SER A 1 197 ? -20.730 -20.902 -23.151 1.00 33.22 197 SER A N 1
ATOM 1548 C CA . SER A 1 197 ? -22.149 -20.627 -22.937 1.00 33.22 197 SER A CA 1
ATOM 1549 C C . SER A 1 197 ? -22.641 -19.596 -23.945 1.00 33.22 197 SER A C 1
ATOM 1551 O O . SER A 1 197 ? -22.806 -18.419 -23.645 1.00 33.22 197 SER A O 1
ATOM 1553 N N . ALA A 1 198 ? -22.885 -20.060 -25.170 1.00 31.86 198 ALA A N 1
ATOM 1554 C CA . ALA A 1 198 ? -23.825 -19.409 -26.069 1.00 31.86 198 ALA A CA 1
ATOM 1555 C C . ALA A 1 198 ? -25.253 -19.838 -25.682 1.00 31.86 198 ALA A C 1
ATOM 1557 O O . ALA A 1 198 ? -25.548 -21.035 -25.725 1.00 31.86 198 ALA A O 1
ATOM 1558 N N . PRO A 1 199 ? -26.168 -18.911 -25.356 1.00 30.94 199 PRO A N 1
ATOM 1559 C CA . PRO A 1 199 ? -27.591 -19.155 -25.481 1.00 30.94 199 PRO A CA 1
ATOM 1560 C C . PRO A 1 199 ? -28.005 -18.764 -26.903 1.00 30.94 199 PRO A C 1
ATOM 1562 O O . PRO A 1 199 ? -27.916 -17.609 -27.317 1.00 30.94 199 PRO A O 1
ATOM 1565 N N . TRP A 1 200 ? -28.421 -19.769 -27.661 1.00 28.62 200 TRP A N 1
ATOM 1566 C CA . TRP A 1 200 ? -29.332 -19.626 -28.788 1.00 28.62 200 TRP A CA 1
ATOM 1567 C C . TRP A 1 200 ? -30.544 -18.797 -28.341 1.00 28.62 200 TRP A C 1
ATOM 1569 O O . TRP A 1 200 ? -31.141 -19.111 -27.325 1.00 28.62 200 TRP A O 1
ATOM 1579 N N . ASP A 1 201 ? -30.901 -17.750 -29.080 1.00 29.67 201 ASP A N 1
ATOM 1580 C CA . ASP A 1 201 ? -32.270 -17.223 -29.103 1.00 29.67 201 ASP A CA 1
ATOM 1581 C C . ASP A 1 201 ? -32.437 -16.330 -30.341 1.00 29.67 201 ASP A C 1
ATOM 1583 O O . ASP A 1 201 ? -32.169 -15.128 -30.341 1.00 29.67 201 ASP A O 1
ATOM 1587 N N . ILE A 1 202 ? -32.860 -16.962 -31.437 1.00 34.41 202 ILE A N 1
ATOM 1588 C CA . ILE A 1 202 ? -33.537 -16.309 -32.556 1.00 34.41 202 ILE A CA 1
ATOM 1589 C C . ILE A 1 202 ? -34.860 -17.055 -32.771 1.00 34.41 202 ILE A C 1
ATOM 1591 O O . ILE A 1 202 ? -34.874 -18.279 -32.865 1.00 34.41 202 ILE A O 1
ATOM 1595 N N . GLU A 1 203 ? -35.923 -16.252 -32.896 1.00 34.84 203 GLU A N 1
ATOM 1596 C CA . GLU A 1 203 ? -37.320 -16.541 -33.264 1.00 34.84 203 GLU A CA 1
ATOM 1597 C C . GLU A 1 203 ? -38.299 -17.038 -32.181 1.00 34.84 203 GLU A C 1
ATOM 1599 O O . GLU A 1 203 ? -38.408 -18.220 -31.873 1.00 34.84 203 GLU A O 1
ATOM 1604 N N . SER A 1 204 ? -39.225 -16.156 -31.775 1.00 30.05 204 SER A N 1
ATOM 1605 C CA . SER A 1 204 ? -40.569 -16.151 -32.390 1.00 30.05 204 SER A CA 1
ATOM 1606 C C . SER A 1 204 ? -41.516 -15.056 -31.851 1.00 30.05 204 SER A C 1
ATOM 1608 O O . SER A 1 204 ? -41.741 -14.936 -30.655 1.00 30.05 204 SER A O 1
ATOM 1610 N N . ARG A 1 205 ? -42.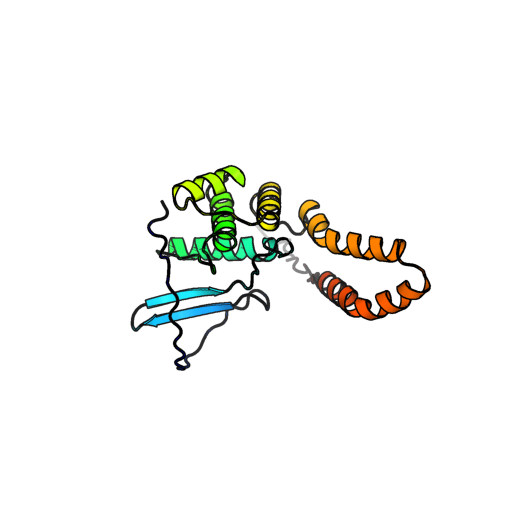161 -14.351 -32.799 1.00 36.38 205 ARG A N 1
ATOM 1611 C CA . ARG A 1 205 ? -43.544 -13.814 -32.749 1.00 36.38 205 ARG A CA 1
ATOM 1612 C C . ARG A 1 205 ? -43.906 -12.719 -31.723 1.00 36.38 205 ARG A C 1
ATOM 1614 O O . ARG A 1 205 ? -44.405 -13.028 -30.646 1.00 36.38 205 ARG A O 1
ATOM 1621 N N . LEU A 1 206 ? -43.862 -11.455 -32.162 1.00 35.62 206 LEU A N 1
ATOM 1622 C CA . LEU A 1 206 ? -45.009 -10.581 -32.523 1.00 35.62 206 LEU A CA 1
ATOM 1623 C C . LEU A 1 206 ? -44.547 -9.126 -32.668 1.00 35.62 206 LEU A C 1
ATOM 1625 O O . LEU A 1 206 ? -43.812 -8.652 -31.778 1.00 35.62 206 LEU A O 1
#

Sequence (206 aa):
QIKKVYAGGSVGGSTSVGDGSKICLLSDKLSCLLERAGKDLKLDRMGVPLRDMNDENLLAYLDVCVDFIDKGRKKGSFLVHCFAGISRSASIITAYLMRTEHLSQEDALGSLRQSCEFVCPNDGFLHQLKMYEEMGFKVDRASPIYKSFRLKVLGTVLFFLLHLPLPLNLLFFIEHLEFMLSYFSFSSFGNIRDDESAPWDIESRL

Solvent-accessible surface area (backbone atoms only — not comparable to full-atom values): 13024 Å² total; per-residue (Å²): 131,93,82,75,87,82,86,80,78,91,76,90,79,92,78,92,79,92,75,90,71,72,66,62,74,69,58,105,66,39,49,36,40,71,42,68,74,59,98,86,38,80,39,85,42,76,48,73,88,72,70,94,50,59,89,49,74,59,71,83,44,46,64,65,50,39,53,49,49,54,54,32,51,76,76,50,80,70,86,81,70,51,95,82,53,24,25,67,28,38,47,53,50,27,54,35,41,20,52,77,68,73,36,51,59,65,54,19,43,52,57,48,33,77,81,39,74,79,54,53,50,49,69,34,50,50,53,47,43,45,53,28,51,76,49,70,56,40,82,49,75,83,37,69,68,46,44,49,63,66,45,56,63,53,56,56,54,52,52,51,63,75,69,48,61,75,86,54,42,61,59,53,48,61,72,43,41,63,61,52,50,56,59,52,60,68,69,73,68,76,74,85,72,81,90,81,76,82,79,88,85,83,88,84,90,134

Secondary structure (DSSP, 8-state):
-------------------------SSTT-EEEEEE-SSS-EEEEEE----SSTTS-GGGTHHHHHHHHHHHHHHS------SSSSSHHHHHHHHHHHHHH---HHHHHHHHHHH-TT----HHHHHHHHHHHHTTSS--TTSHHHHHHHHHHHHHHHHHHHHS-HHHHHHHHHHHHHHHHHHHHTTS-S----------------

Organism: Prunus dulcis (NCBI:txid3755)

Mean predicted aligned error: 15.35 Å

Nearest PDB structures (foldseek):
  4ki9-assembly1_A  TM=9.730E-01  e=3.505E-10  Homo sapiens
  4jnb-assembly1_A  TM=9.363E-01  e=9.808E-09  Homo sapiens
  4jmk-assembly2_B  TM=9.783E-01  e=2.296E-07  Homo sapiens
  4d3r-assembly1_A  TM=9.286E-01  e=3.091E-07  Homo sapiens
  3emu-assembly1_A  TM=9.537E-01  e=5.804E-05  unclassified

Foldseek 3Di:
DQPDADDDDDDDDDDDDDDDWPAPDPDPQKGFTFDAPDDPDTDTDIDHPFDQDLLTDPLVCQVVLLVVVVVVVVVPHDYFDDDPRAANSLLNQLLNCCQPVVDASVVSSVVVCVVPVRHDHDPSSSVVSNVCNVVVSHRDCVDPSNVVSLCVVVVVVVVCLVPPPPVVNVVVCVVCVVVVVVVVVVVPPPDPDDPPDDDDDDDDDD